Protein AF-A0A9Q1FXN8-F1 (afdb_monomer)

Sequence (186 aa):
MMDRRKIDILCVQETRWKGSKARNIGRGYKLFYHGVDGRRNGVGVILKEEYARGMLEVRRVSDRVIALKLVREGVMVNVISAYAPQVGCEMEEKEEFWSVLDEVVESVPARERVVIGADFNGHVGEGNKGDEEVMGRYGVKERNVEGQMVVDFAKRMGMAVVNTYFMKREEHRITYKSGGRCTQVD

Organism: Synaphobranchus kaupii (NCBI:txid118154)

Nearest PDB structures (foldseek):
  4gyz-assembly8_H  TM=6.888E-01  e=2.178E-04  Mus musculus
  5inm-assembly3_C  TM=6.831E-01  e=3.156E-04  Mus musculus
  4gyz-assembly6_F  TM=6.898E-01  e=5.173E-04  Mus musculus
  5inn-assembly3_C  TM=6.862E-01  e=4.863E-04  Mus musculus
  5inn-assembly5_E  TM=7.014E-01  e=1.307E-03  Mus musculus

Radius of gyration: 16.5 Å; Cα contacts (8 Å, |Δi|>4): 392; chains: 1; bounding box: 40×36×41 Å

pLDDT: mean 87.3, std 14.45, range [40.09, 97.88]

Solvent-accessible surface area (backbone atoms only — not comparable to full-atom values): 10187 Å² total; per-residue (Å²): 108,49,78,84,66,70,54,53,70,43,59,44,60,67,64,28,37,62,45,74,54,73,46,77,76,56,97,58,31,34,37,37,41,29,14,71,79,37,75,55,52,6,21,24,40,37,26,26,42,79,58,55,70,30,54,77,48,77,47,74,78,45,39,35,32,34,37,36,35,28,48,55,97,91,40,50,37,34,44,31,17,37,43,50,60,57,84,86,52,57,66,67,62,45,50,51,52,51,53,55,51,47,53,59,56,70,71,48,59,89,91,46,44,78,46,76,43,47,42,53,70,26,30,69,9,52,44,29,92,96,39,66,87,27,32,31,56,46,34,58,64,71,59,40,74,49,9,47,51,53,52,54,49,23,57,76,67,73,35,64,50,67,73,14,64,47,86,65,60,74,87,75,50,53,75,45,80,59,97,90,49,77,42,50,76,93

Secondary structure (DSSP, 8-state):
-HHHHT-SEEEEE-----EEEEEEEETTEEEEEEESSSSS--EEEEEEHHHHTTEEEEEEEETTEEEEEEEETTEEEEEEEEEPPPTTS-HHHHHHHHHHHHHHHHTS-TTSEEEEEEE-S----S--TT-TTTB-S---S---HHHHHHHHHHHHTT--BGGGSS---GGGT-SEEETTEEE---

InterPro domains:
  IPR027124 SWR1-complex protein 5/Craniofacial development protein 1/2 [PTHR23227] (4-180)
  IPR036691 Endonuclease/exonuclease/phosphatase superfamily [G3DSA:3.60.10.10] (1-186)
  IPR036691 Endonuclease/exonuclease/phosphatase superfamily [SSF56219] (2-167)

Foldseek 3Di:
DCVVVVPFKDKDKFQLDDDFDWDDPDPQKIKTKHDHHSHGMIIIMIGRNVQVVQWDDWDDQYSFKIWTWGDDPNAIEIEMEGEADAPPDDPVSRVVRLVSVLVVLVPDPPRHHYDYDYQQNWFLDAQQVVQVQAAARQTHDHGDPSSVVVSVSCVVSSHHPVVRNDNDDPVVQFPDDDDPDGDGRD

Structure (mmCIF, N/CA/C/O backbone):
data_AF-A0A9Q1FXN8-F1
#
_entry.id   AF-A0A9Q1FXN8-F1
#
loop_
_atom_site.group_PDB
_atom_site.id
_atom_site.type_symbol
_atom_site.label_atom_id
_atom_site.label_alt_id
_atom_site.label_comp_id
_atom_site.label_asym_id
_atom_site.label_entity_id
_atom_site.label_seq_id
_atom_site.pdbx_PDB_ins_code
_atom_site.Cartn_x
_atom_site.Cartn_y
_atom_site.Cartn_z
_atom_site.occupancy
_atom_site.B_iso_or_equiv
_atom_site.auth_seq_id
_atom_site.auth_comp_id
_atom_site.auth_asym_id
_atom_site.auth_atom_id
_atom_site.pdbx_PDB_model_num
ATOM 1 N N . MET A 1 1 ? -20.733 4.135 -4.341 1.00 74.06 1 MET A N 1
ATOM 2 C CA . MET A 1 1 ? -19.675 3.451 -5.123 1.00 74.06 1 MET A CA 1
ATOM 3 C C . MET A 1 1 ? -19.236 2.160 -4.446 1.00 74.06 1 MET A C 1
ATOM 5 O O . MET A 1 1 ? -19.380 1.124 -5.079 1.00 74.06 1 MET A O 1
ATOM 9 N N . MET A 1 2 ? -18.761 2.217 -3.195 1.00 83.38 2 MET A N 1
ATOM 10 C CA . MET A 1 2 ? -18.262 1.048 -2.452 1.00 83.38 2 MET A CA 1
ATOM 11 C C . MET A 1 2 ? -19.346 -0.016 -2.217 1.00 83.38 2 MET A C 1
ATOM 13 O O . MET A 1 2 ? -19.148 -1.143 -2.657 1.00 83.38 2 MET A O 1
ATOM 17 N N . ASP A 1 3 ? -20.533 0.372 -1.727 1.00 80.06 3 ASP A N 1
ATOM 18 C CA . ASP A 1 3 ? -21.698 -0.533 -1.604 1.00 80.06 3 ASP A CA 1
ATOM 19 C C . ASP A 1 3 ? -22.017 -1.264 -2.917 1.00 80.06 3 ASP A C 1
ATOM 21 O O . ASP A 1 3 ? -22.116 -2.486 -2.979 1.00 80.06 3 ASP A O 1
ATOM 25 N N . ARG A 1 4 ? -22.133 -0.499 -4.013 1.00 85.50 4 ARG A N 1
ATOM 26 C CA . ARG A 1 4 ? -22.506 -1.023 -5.336 1.00 85.50 4 ARG A CA 1
ATOM 27 C C . ARG A 1 4 ? -21.465 -1.998 -5.889 1.00 85.50 4 ARG A C 1
ATOM 29 O O . ARG A 1 4 ? -21.826 -2.924 -6.603 1.00 85.50 4 ARG A O 1
ATOM 36 N N . ARG A 1 5 ? -20.182 -1.757 -5.607 1.00 85.06 5 ARG A N 1
ATOM 37 C CA . ARG A 1 5 ? -19.064 -2.594 -6.064 1.00 85.06 5 ARG A CA 1
ATOM 38 C C . ARG A 1 5 ? -18.687 -3.687 -5.059 1.00 85.06 5 ARG A C 1
ATOM 40 O O . ARG A 1 5 ? -17.767 -4.438 -5.352 1.00 85.06 5 ARG A O 1
ATOM 47 N N . LYS A 1 6 ? -19.390 -3.779 -3.920 1.00 88.25 6 LYS A N 1
ATOM 48 C CA . LYS A 1 6 ? -19.110 -4.720 -2.824 1.00 88.25 6 LYS A CA 1
ATOM 49 C C . LYS A 1 6 ? -17.641 -4.664 -2.378 1.00 88.25 6 LYS A C 1
ATOM 51 O O . LYS A 1 6 ? -16.981 -5.686 -2.267 1.00 88.25 6 LYS A O 1
ATOM 56 N N . ILE A 1 7 ? -17.125 -3.447 -2.193 1.00 90.12 7 ILE A N 1
ATOM 57 C CA . ILE A 1 7 ? -15.750 -3.226 -1.730 1.00 90.12 7 ILE A CA 1
ATOM 58 C C . ILE A 1 7 ? -15.752 -3.190 -0.205 1.00 90.12 7 ILE A C 1
ATOM 60 O O . ILE A 1 7 ? -16.426 -2.340 0.383 1.00 90.12 7 ILE A O 1
ATOM 64 N N . ASP A 1 8 ? -14.980 -4.078 0.415 1.00 92.75 8 ASP A N 1
ATOM 65 C CA . ASP A 1 8 ? -14.849 -4.148 1.873 1.00 92.75 8 ASP A CA 1
ATOM 66 C C . ASP A 1 8 ? -13.654 -3.339 2.401 1.00 92.75 8 ASP A C 1
ATOM 68 O O . ASP A 1 8 ? -13.718 -2.774 3.494 1.00 92.75 8 ASP A O 1
ATOM 72 N N . ILE A 1 9 ? -12.583 -3.245 1.607 1.00 94.44 9 ILE A N 1
ATOM 73 C CA . ILE A 1 9 ? -11.346 -2.525 1.923 1.00 94.44 9 ILE A CA 1
ATOM 74 C C . ILE A 1 9 ? -10.952 -1.692 0.705 1.00 94.44 9 ILE A C 1
ATOM 76 O O . ILE A 1 9 ? -10.872 -2.215 -0.405 1.00 94.44 9 ILE A O 1
ATOM 80 N N . LEU A 1 10 ? -10.711 -0.399 0.907 1.00 95.00 10 LEU A N 1
ATOM 81 C CA . LEU A 1 10 ? -10.285 0.522 -0.143 1.00 95.00 10 LEU A CA 1
ATOM 82 C C . LEU A 1 10 ? -9.116 1.378 0.346 1.00 95.00 10 LEU A C 1
ATOM 84 O O . LEU A 1 10 ? -9.280 2.173 1.271 1.00 95.00 10 LEU A O 1
ATOM 88 N N . CYS A 1 11 ? -7.963 1.248 -0.302 1.00 96.12 11 CYS A N 1
ATOM 89 C CA . CYS A 1 11 ? -6.850 2.179 -0.137 1.00 96.12 11 CYS A CA 1
ATOM 90 C C . CYS A 1 11 ? -7.113 3.440 -0.968 1.00 96.12 11 CYS A C 1
ATOM 92 O O . CYS A 1 11 ? -7.604 3.351 -2.094 1.00 96.12 11 CYS A O 1
ATOM 94 N N . VAL A 1 12 ? -6.827 4.607 -0.397 1.00 94.25 12 VAL A N 1
ATOM 95 C CA . VAL A 1 12 ?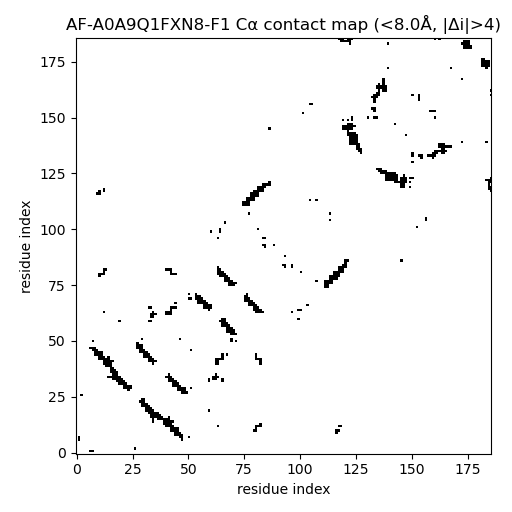 -6.979 5.908 -1.053 1.00 94.25 12 VAL A CA 1
ATOM 96 C C . VAL A 1 12 ? -5.696 6.714 -0.907 1.00 94.25 12 VAL A C 1
ATOM 98 O O . VAL A 1 12 ? -5.130 6.813 0.182 1.00 94.25 12 VAL A O 1
ATOM 101 N N . GLN A 1 13 ? -5.254 7.304 -2.010 1.00 94.56 13 GLN A N 1
ATOM 102 C CA . GLN A 1 13 ? -4.053 8.127 -2.109 1.00 94.56 13 GLN A CA 1
ATOM 103 C C . GLN A 1 13 ? -4.433 9.540 -2.569 1.00 94.56 13 GLN A C 1
ATOM 105 O O . GLN A 1 13 ? -5.575 9.786 -2.962 1.00 94.56 13 GLN A O 1
ATOM 110 N N . GLU A 1 14 ? -3.494 10.482 -2.466 1.00 90.06 14 GLU A N 1
ATOM 111 C CA . GLU A 1 14 ? -3.711 11.903 -2.768 1.00 90.06 14 GLU A CA 1
ATOM 112 C C . GLU A 1 14 ? -4.919 12.525 -2.046 1.00 90.06 14 GLU A C 1
ATOM 114 O O . GLU A 1 14 ? -5.662 13.337 -2.603 1.00 90.06 14 GLU A O 1
ATOM 119 N N . THR A 1 15 ? -5.139 12.171 -0.778 1.00 86.06 15 THR A N 1
ATOM 120 C CA . THR A 1 15 ? -6.297 12.708 -0.041 1.00 86.06 15 THR A CA 1
ATOM 121 C C . THR A 1 15 ? -6.201 14.217 0.188 1.00 86.06 15 THR A C 1
ATOM 123 O O . THR A 1 15 ? -7.232 14.878 0.324 1.00 86.06 15 THR A O 1
ATOM 126 N N . ARG A 1 16 ? -4.978 14.772 0.217 1.00 88.38 16 ARG A N 1
ATOM 127 C CA . ARG A 1 16 ? -4.694 16.196 0.469 1.00 88.38 16 ARG A CA 1
ATOM 128 C C . ARG A 1 16 ? -5.397 16.686 1.734 1.00 88.38 16 ARG A C 1
ATOM 130 O O . ARG A 1 16 ? -5.905 17.802 1.806 1.00 88.38 16 ARG A O 1
ATOM 137 N N . TRP A 1 17 ? -5.462 15.830 2.751 1.00 86.75 17 TRP A N 1
ATOM 138 C CA . TRP A 1 17 ? -6.062 16.156 4.039 1.00 86.75 17 TRP A CA 1
ATOM 139 C C . TRP A 1 17 ? -4.994 16.423 5.085 1.00 86.75 17 TRP A C 1
ATOM 141 O O . TRP A 1 17 ? -3.928 15.817 5.086 1.00 86.75 17 TRP A O 1
ATOM 151 N N . LYS A 1 18 ? -5.307 17.324 6.016 1.00 89.44 18 LYS A N 1
ATOM 152 C CA . LYS A 1 18 ? -4.457 17.601 7.171 1.00 89.44 18 LYS A CA 1
ATOM 153 C C . LYS A 1 18 ? -4.871 16.754 8.374 1.00 89.44 18 LYS A C 1
ATOM 155 O O . LYS A 1 18 ? -6.052 16.682 8.740 1.00 89.44 18 LYS A O 1
ATOM 160 N N . GLY A 1 19 ? -3.871 16.180 9.030 1.00 90.06 19 GLY A N 1
ATOM 161 C CA . GLY A 1 19 ? -3.972 15.478 10.300 1.00 90.06 19 GLY A CA 1
ATOM 162 C C . GLY A 1 19 ? -4.131 13.964 10.184 1.00 90.06 19 GLY A C 1
ATOM 163 O O . GLY A 1 19 ? -4.153 13.371 9.109 1.00 90.06 19 GLY A O 1
ATOM 164 N N . SER A 1 20 ? -4.265 13.351 11.355 1.00 93.25 20 SER A N 1
ATOM 165 C CA . SER A 1 20 ? -4.373 11.907 11.558 1.00 93.25 20 SER A CA 1
ATOM 166 C C . SER A 1 20 ? -5.685 11.609 12.255 1.00 93.25 20 SER A C 1
ATOM 168 O O . SER A 1 20 ? -5.828 11.928 13.435 1.00 93.25 20 SER A O 1
ATOM 170 N N . LYS A 1 21 ? -6.667 11.034 11.556 1.00 92.44 21 LYS A N 1
ATOM 171 C CA . LYS A 1 21 ? -7.961 10.719 12.183 1.00 92.44 21 LYS A CA 1
ATOM 172 C C . LYS A 1 21 ? -8.506 9.370 11.734 1.00 92.44 21 LYS A C 1
ATOM 174 O O . LYS A 1 21 ? -8.054 8.772 10.757 1.00 92.44 21 LYS A O 1
ATOM 179 N N . ALA A 1 22 ? -9.479 8.899 12.501 1.00 93.69 22 ALA A N 1
ATOM 180 C CA . ALA A 1 22 ? -10.395 7.842 12.118 1.00 93.69 22 ALA A CA 1
ATOM 181 C C . ALA A 1 22 ? -11.815 8.413 12.189 1.00 93.69 22 ALA A C 1
ATOM 183 O O . ALA A 1 22 ? -12.164 9.049 13.185 1.00 93.69 22 ALA A O 1
ATOM 184 N N . ARG A 1 23 ? -12.622 8.252 11.138 1.00 92.69 23 ARG A N 1
ATOM 185 C CA . ARG A 1 23 ? -13.982 8.810 11.074 1.00 92.69 23 ARG A CA 1
ATOM 186 C C . ARG A 1 23 ? -14.936 7.830 10.412 1.00 92.69 23 ARG A C 1
ATOM 188 O O . ARG A 1 23 ? -14.597 7.225 9.400 1.00 92.69 23 ARG A O 1
ATOM 195 N N . ASN A 1 24 ? -16.146 7.727 10.946 1.00 92.56 24 ASN A N 1
ATOM 196 C CA . ASN A 1 24 ? -17.236 7.058 10.245 1.00 92.56 24 ASN A CA 1
ATOM 197 C C . ASN A 1 24 ? -17.696 7.968 9.104 1.00 92.56 24 ASN A C 1
ATOM 199 O O . ASN A 1 24 ? -17.971 9.147 9.327 1.00 92.56 24 ASN A O 1
ATOM 203 N N . ILE A 1 25 ? -17.752 7.428 7.889 1.00 91.75 25 ILE A N 1
ATOM 204 C CA . ILE A 1 25 ? -18.126 8.176 6.676 1.00 91.75 25 ILE A CA 1
ATOM 205 C C . ILE A 1 25 ? -19.553 7.848 6.210 1.00 91.75 25 ILE A C 1
ATOM 207 O O . ILE A 1 25 ? -19.968 8.238 5.122 1.00 91.75 25 ILE A O 1
ATOM 211 N N . GLY A 1 26 ? -20.316 7.154 7.062 1.00 89.12 26 GLY A N 1
ATOM 212 C CA . GLY A 1 26 ? -21.677 6.701 6.790 1.00 89.12 26 GLY A CA 1
ATOM 213 C C . GLY A 1 26 ? -21.721 5.397 5.993 1.00 89.12 26 GLY A C 1
ATOM 214 O O . GLY A 1 26 ? -20.692 4.870 5.575 1.00 89.12 26 GLY A O 1
ATOM 215 N N . ARG A 1 27 ? -22.939 4.865 5.807 1.00 87.00 27 ARG A N 1
ATOM 216 C CA . ARG A 1 27 ? -23.214 3.640 5.025 1.00 87.00 27 ARG A CA 1
ATOM 217 C C . ARG A 1 27 ? -22.400 2.413 5.467 1.00 87.00 27 ARG A C 1
ATOM 219 O O . ARG A 1 27 ? -22.072 1.565 4.652 1.00 87.00 27 ARG A O 1
ATOM 226 N N . GLY A 1 28 ? -22.060 2.330 6.753 1.00 91.56 28 GLY A N 1
ATOM 227 C CA . GLY A 1 28 ? -21.283 1.215 7.288 1.00 91.56 28 GLY A CA 1
ATOM 228 C C . GLY A 1 28 ? -19.815 1.217 6.861 1.00 91.56 28 GLY A C 1
ATOM 229 O O . GLY A 1 28 ? -19.246 0.146 6.690 1.00 91.56 28 GLY A O 1
ATOM 230 N N . TYR A 1 29 ? -19.194 2.388 6.681 1.00 94.44 29 TYR A N 1
ATOM 231 C CA . TYR A 1 29 ? -17.760 2.512 6.408 1.00 94.44 29 TYR A CA 1
ATOM 232 C C . TYR A 1 29 ? -17.048 3.432 7.402 1.00 94.44 29 TYR A C 1
ATOM 234 O O . TYR A 1 29 ? -17.572 4.466 7.837 1.00 94.44 29 TYR A O 1
ATOM 242 N N . LYS A 1 30 ? -15.798 3.079 7.695 1.00 95.25 30 LYS A N 1
ATOM 243 C CA . LYS A 1 30 ? -14.873 3.815 8.550 1.00 95.25 30 LYS A CA 1
ATOM 244 C C . LYS A 1 30 ? -13.589 4.117 7.789 1.00 95.25 30 LYS A C 1
ATOM 246 O O . LYS A 1 30 ? -12.941 3.227 7.254 1.00 95.25 30 LYS A O 1
ATOM 251 N N . LEU A 1 31 ? -13.232 5.390 7.758 1.00 95.00 31 LEU A N 1
ATOM 252 C CA . LEU A 1 31 ? -12.028 5.913 7.133 1.00 95.00 31 LEU A CA 1
ATOM 253 C C . LEU A 1 31 ? -10.936 6.096 8.183 1.00 95.00 31 LEU A C 1
ATOM 255 O O . LEU A 1 31 ? -11.171 6.716 9.221 1.00 95.00 31 LEU A O 1
ATOM 259 N N . PHE A 1 32 ? -9.732 5.659 7.850 1.00 96.19 32 PHE A N 1
ATOM 260 C CA . PHE A 1 32 ? -8.486 5.970 8.536 1.00 96.19 32 PHE A CA 1
ATOM 261 C C . PHE A 1 32 ? -7.617 6.745 7.566 1.00 96.19 32 PHE A C 1
ATOM 263 O O . PHE A 1 32 ? -7.424 6.291 6.447 1.00 96.19 32 PHE A O 1
ATOM 270 N N . TYR A 1 33 ? -7.112 7.908 7.962 1.00 95.19 33 TYR A N 1
ATOM 271 C CA . TYR A 1 33 ? -6.243 8.681 7.083 1.00 95.19 33 TYR A CA 1
ATOM 272 C C . TYR A 1 33 ? -5.098 9.336 7.841 1.00 95.19 33 TYR A C 1
ATOM 274 O O . TYR A 1 33 ? -5.147 9.504 9.072 1.00 95.19 33 TYR A O 1
ATOM 282 N N . HIS A 1 34 ? -4.083 9.701 7.069 1.00 94.25 34 HIS A N 1
ATOM 283 C CA . HIS A 1 34 ? -2.958 10.504 7.492 1.00 94.25 34 HIS A CA 1
ATOM 284 C C . HIS A 1 34 ? -2.529 11.449 6.366 1.00 94.25 34 HIS A C 1
ATOM 286 O O . HIS A 1 34 ? -2.434 11.048 5.209 1.00 94.25 34 HIS A O 1
ATOM 292 N N . GLY A 1 35 ? -2.275 12.704 6.721 1.00 91.06 35 GLY A N 1
ATOM 293 C CA . GLY A 1 35 ? -1.652 13.695 5.852 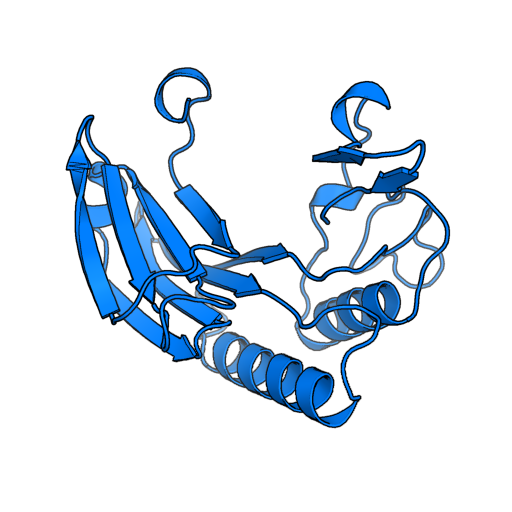1.00 91.06 35 GLY A CA 1
ATOM 294 C C . GLY A 1 35 ? -1.184 14.905 6.660 1.00 91.06 35 GLY A C 1
ATOM 295 O O . GLY A 1 35 ? -1.610 15.103 7.804 1.00 91.06 35 GLY A O 1
ATOM 296 N N . VAL A 1 36 ? -0.276 15.700 6.095 1.00 88.44 36 VAL A N 1
ATOM 297 C CA . VAL A 1 36 ? 0.490 16.705 6.855 1.00 88.44 36 VAL A CA 1
ATOM 298 C C . VAL A 1 36 ? -0.032 18.124 6.633 1.00 88.44 36 VAL A C 1
ATOM 300 O O . VAL A 1 36 ? -0.472 18.774 7.584 1.00 88.44 36 VAL A O 1
ATOM 303 N N . ASP A 1 37 ? -0.024 18.620 5.395 1.00 82.00 37 ASP A N 1
ATOM 304 C CA . ASP A 1 37 ? -0.255 20.044 5.107 1.00 82.00 37 ASP A CA 1
ATOM 305 C C . ASP A 1 37 ? -1.622 20.356 4.471 1.00 82.00 37 ASP A C 1
ATOM 307 O O . ASP A 1 37 ? -2.029 21.518 4.420 1.00 82.00 37 ASP A O 1
ATOM 311 N N . GLY A 1 38 ? -2.362 19.328 4.041 1.00 79.75 38 GLY A N 1
ATOM 312 C CA . GLY A 1 38 ? -3.657 19.475 3.373 1.00 79.75 38 GLY A CA 1
ATOM 313 C C . GLY A 1 38 ? -3.577 20.001 1.934 1.00 79.75 38 GLY A C 1
ATOM 314 O O . GLY A 1 38 ? -4.587 20.439 1.386 1.00 79.75 38 GLY A O 1
ATOM 315 N N . ARG A 1 39 ? -2.387 20.016 1.327 1.00 77.94 39 ARG A N 1
ATOM 316 C CA . ARG A 1 39 ? -2.152 20.499 -0.043 1.00 77.94 39 ARG A CA 1
ATOM 317 C C . ARG A 1 39 ? -1.574 19.414 -0.935 1.00 77.94 39 ARG A C 1
ATOM 319 O O . ARG A 1 39 ? -1.938 19.349 -2.108 1.00 77.94 39 ARG A O 1
ATOM 326 N N . ARG A 1 40 ? -0.685 18.582 -0.391 1.00 83.75 40 ARG A N 1
ATOM 327 C CA . ARG A 1 40 ? -0.004 17.501 -1.111 1.00 83.75 40 ARG A CA 1
ATOM 328 C C . ARG A 1 40 ? -0.177 16.172 -0.380 1.00 83.75 40 ARG A C 1
ATOM 330 O O . ARG A 1 40 ? -0.542 16.143 0.794 1.00 83.75 40 ARG A O 1
ATOM 337 N N . ASN A 1 41 ? 0.075 15.088 -1.112 1.00 88.12 41 ASN A N 1
ATOM 338 C CA . ASN A 1 41 ? 0.112 13.719 -0.600 1.00 88.12 41 ASN A CA 1
ATOM 339 C C . ASN A 1 41 ? -1.168 13.329 0.164 1.00 88.12 41 ASN A C 1
ATOM 341 O O . ASN A 1 41 ? -2.272 13.807 -0.123 1.00 88.12 41 ASN A O 1
ATOM 345 N N . GLY A 1 42 ? -1.015 12.429 1.129 1.00 91.81 42 GLY A N 1
ATOM 346 C CA . GLY A 1 42 ? -2.065 11.954 2.002 1.00 91.81 42 GLY A CA 1
ATOM 347 C C . GLY A 1 42 ? -2.550 10.576 1.587 1.00 91.81 42 GLY A C 1
ATOM 348 O O . GLY A 1 42 ? -2.931 10.344 0.440 1.00 91.81 42 GLY A O 1
ATOM 349 N N . VAL A 1 43 ? -2.628 9.693 2.571 1.00 95.69 43 VAL A N 1
ATOM 350 C CA . VAL A 1 43 ? -3.041 8.303 2.402 1.00 95.69 43 VAL A CA 1
ATOM 351 C C . VAL A 1 43 ? -4.152 7.944 3.368 1.00 95.69 43 VAL A C 1
ATOM 353 O O . VAL A 1 43 ? -4.297 8.526 4.448 1.00 95.69 43 VAL A O 1
ATOM 356 N N . GLY A 1 44 ? -4.946 6.954 2.991 1.00 96.00 44 GLY A N 1
ATOM 357 C CA . GLY A 1 44 ? -5.973 6.420 3.854 1.00 96.00 44 GLY A CA 1
ATOM 358 C C . GLY A 1 44 ? -6.424 5.029 3.465 1.00 96.00 44 GLY A C 1
ATOM 359 O O . GLY A 1 44 ? -6.182 4.540 2.367 1.00 96.00 44 GLY A O 1
ATOM 360 N N . VAL A 1 45 ? -7.122 4.403 4.399 1.00 97.12 45 VAL A N 1
ATOM 361 C CA . VAL A 1 45 ? -7.801 3.131 4.205 1.00 97.12 45 VAL A CA 1
ATOM 362 C C . VAL A 1 45 ? -9.236 3.298 4.670 1.00 97.12 45 VAL A C 1
ATOM 364 O O . VAL A 1 45 ? -9.503 3.740 5.790 1.00 97.12 45 VAL A O 1
ATOM 367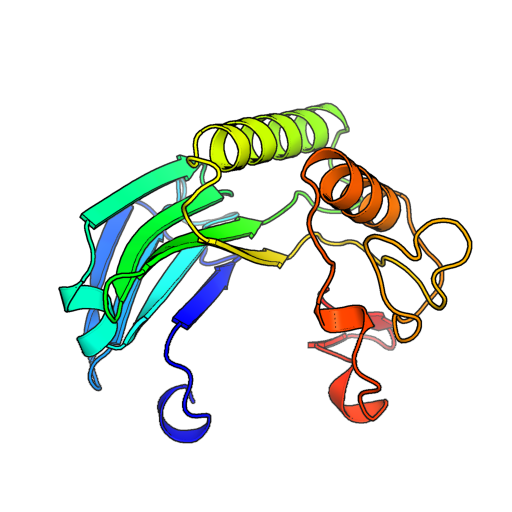 N N . ILE A 1 46 ? -10.171 2.962 3.794 1.00 95.88 46 ILE A N 1
ATOM 368 C CA . ILE A 1 46 ? -11.590 2.881 4.097 1.00 95.88 46 ILE A CA 1
ATOM 369 C C . ILE A 1 46 ? -11.926 1.409 4.298 1.00 95.88 46 ILE A C 1
ATOM 371 O O . ILE A 1 46 ? -11.740 0.591 3.401 1.00 95.88 46 ILE A O 1
ATOM 375 N N . LEU A 1 47 ? -12.433 1.085 5.482 1.00 95.31 47 LEU A N 1
ATOM 376 C CA . LEU A 1 47 ? -12.884 -0.247 5.853 1.00 95.31 47 LEU A CA 1
ATOM 377 C C . LEU A 1 47 ? -14.392 -0.250 6.016 1.00 95.31 47 LEU A C 1
ATOM 379 O O . LEU A 1 47 ? -14.964 0.652 6.632 1.00 95.31 47 LEU A O 1
ATOM 383 N N . LYS A 1 48 ? -15.041 -1.299 5.530 1.00 94.38 48 LYS A N 1
ATOM 384 C CA . LYS A 1 48 ? -16.408 -1.610 5.929 1.00 94.38 48 LYS A CA 1
ATOM 385 C C . LYS A 1 48 ? -16.444 -1.874 7.432 1.00 94.38 48 LYS A C 1
ATOM 387 O O . LYS A 1 48 ? -15.518 -2.441 8.009 1.00 94.38 48 LYS A O 1
ATOM 392 N N . GLU A 1 49 ? -17.505 -1.435 8.087 1.00 91.25 49 GLU A N 1
ATOM 393 C CA . GLU A 1 49 ? -17.600 -1.363 9.544 1.00 91.25 49 GLU A CA 1
ATOM 394 C C . GLU A 1 49 ? -17.440 -2.735 10.204 1.00 91.25 49 GLU A C 1
ATOM 396 O O . GLU A 1 49 ? -16.845 -2.840 11.273 1.00 91.25 49 GLU A O 1
ATOM 401 N N . GLU A 1 50 ? -17.869 -3.804 9.531 1.00 90.56 50 GLU A N 1
ATOM 402 C CA . GLU A 1 50 ? -17.642 -5.175 9.993 1.00 90.56 50 GLU A CA 1
ATOM 403 C C . GLU A 1 50 ? -16.150 -5.548 10.075 1.00 90.56 50 GLU A C 1
ATOM 405 O O . GLU A 1 50 ? -15.749 -6.232 11.012 1.00 90.56 50 GLU A O 1
ATOM 410 N N . TYR A 1 51 ? -15.315 -5.057 9.152 1.00 92.06 51 TYR A N 1
ATOM 411 C CA . TYR A 1 51 ? -13.861 -5.254 9.172 1.00 92.06 51 TYR A CA 1
ATOM 412 C C . TYR A 1 51 ? -13.208 -4.331 10.196 1.00 92.06 51 TYR A C 1
ATOM 414 O O . TYR A 1 51 ? -12.270 -4.722 10.887 1.00 92.06 51 TYR A O 1
ATOM 422 N N . ALA A 1 52 ? -13.748 -3.122 10.361 1.00 90.50 52 ALA A N 1
ATOM 423 C CA . ALA A 1 52 ? -13.269 -2.176 11.359 1.00 90.50 52 ALA A CA 1
ATOM 424 C C . ALA A 1 52 ? -13.447 -2.675 12.808 1.00 90.50 52 ALA A C 1
ATOM 426 O O . ALA A 1 52 ? -12.731 -2.202 13.689 1.00 90.50 52 ALA A O 1
ATOM 427 N N . ARG A 1 53 ? -14.362 -3.625 13.067 1.00 89.50 53 ARG A N 1
ATOM 428 C CA . ARG A 1 53 ? -14.517 -4.279 14.384 1.00 89.50 53 ARG A CA 1
ATOM 429 C C . ARG A 1 53 ? -13.335 -5.174 14.749 1.00 89.50 53 ARG A C 1
ATOM 431 O O . ARG A 1 53 ? -13.020 -5.290 15.925 1.00 89.50 53 ARG A O 1
ATOM 438 N N . GLY A 1 54 ? -12.696 -5.788 13.756 1.00 92.56 54 GLY A N 1
ATOM 439 C CA . GLY A 1 54 ? -11.506 -6.620 13.938 1.00 92.56 54 GLY A CA 1
ATOM 440 C C . GLY A 1 54 ? -10.202 -5.827 13.933 1.00 92.56 54 GLY A C 1
ATOM 441 O O . GLY A 1 54 ? -9.135 -6.424 13.900 1.00 92.56 54 GLY A O 1
ATOM 442 N N . MET A 1 55 ? -10.252 -4.496 13.906 1.00 94.69 55 MET A N 1
ATOM 443 C CA . MET A 1 55 ? -9.053 -3.666 13.867 1.00 94.69 55 MET A CA 1
ATOM 444 C C . MET A 1 55 ? -8.272 -3.761 15.181 1.00 94.69 55 MET A C 1
ATOM 446 O O . MET A 1 55 ? -8.828 -3.570 16.260 1.00 94.69 55 MET A O 1
ATOM 450 N N . LEU A 1 56 ? -6.968 -3.988 15.062 1.00 95.56 56 LEU A N 1
ATOM 451 C CA . LEU A 1 56 ? -6.036 -4.133 16.177 1.00 95.56 56 LEU A CA 1
ATOM 452 C C . LEU A 1 56 ? -5.074 -2.950 16.266 1.00 95.56 56 LEU A C 1
ATOM 454 O O . LEU A 1 56 ? -4.771 -2.485 17.359 1.00 95.56 56 LEU A O 1
ATOM 458 N N . GLU A 1 57 ? -4.613 -2.440 15.122 1.00 96.38 57 GLU A N 1
ATOM 459 C CA . GLU A 1 57 ? -3.585 -1.401 15.083 1.00 96.38 57 GLU A CA 1
ATOM 460 C C . GLU A 1 57 ? -3.748 -0.486 13.866 1.00 96.38 57 GLU A C 1
ATOM 462 O O . GLU A 1 57 ? -4.182 -0.920 12.796 1.00 96.38 57 GLU A O 1
ATOM 467 N N . VAL A 1 58 ? -3.364 0.785 14.021 1.00 96.38 58 VAL A N 1
ATOM 468 C CA . VAL A 1 58 ? -3.255 1.751 12.921 1.00 96.38 58 VAL A CA 1
ATOM 469 C C . VAL A 1 58 ? -1.925 2.487 13.032 1.00 96.38 58 VAL A C 1
ATOM 471 O O . VAL A 1 58 ? -1.775 3.374 13.874 1.00 96.38 58 VAL A O 1
ATOM 474 N N . ARG A 1 59 ? -0.988 2.167 12.142 1.00 96.75 59 ARG A N 1
ATOM 475 C CA . ARG A 1 59 ? 0.320 2.816 12.028 1.00 96.75 59 ARG A CA 1
ATOM 476 C C . ARG A 1 59 ? 0.276 3.861 10.922 1.00 96.75 59 ARG A C 1
ATOM 478 O O . ARG A 1 59 ? 0.023 3.548 9.763 1.00 96.75 59 ARG A O 1
ATOM 485 N N . ARG A 1 60 ? 0.495 5.122 11.286 1.00 94.75 60 ARG A N 1
ATOM 486 C CA . ARG A 1 60 ? 0.567 6.262 10.361 1.00 94.75 60 ARG A CA 1
ATOM 487 C C . ARG A 1 60 ? 2.027 6.668 10.270 1.00 94.75 60 ARG A C 1
ATOM 489 O O . ARG A 1 60 ? 2.508 7.337 11.175 1.00 94.75 60 ARG A O 1
ATOM 496 N N . VAL A 1 61 ? 2.712 6.155 9.258 1.00 94.62 61 VAL A N 1
ATOM 497 C CA . VAL A 1 61 ? 4.177 6.181 9.192 1.00 94.62 61 VAL A CA 1
ATOM 498 C C . VAL A 1 61 ? 4.649 7.465 8.522 1.00 94.62 61 VAL A C 1
ATOM 500 O O . VAL A 1 61 ? 5.489 8.169 9.067 1.00 94.62 61 VAL A O 1
ATOM 503 N N . SER A 1 62 ? 4.026 7.819 7.398 1.00 93.62 62 SER A N 1
ATOM 504 C CA . SER A 1 62 ? 4.243 9.084 6.695 1.00 93.62 62 SER A CA 1
ATOM 505 C C . SER A 1 62 ? 2.976 9.510 5.952 1.00 93.62 62 SER A C 1
ATOM 507 O O . SER A 1 62 ? 2.026 8.734 5.813 1.00 93.62 62 SER A O 1
ATOM 509 N N . ASP A 1 63 ? 2.943 10.726 5.411 1.00 92.31 63 ASP A N 1
ATOM 510 C CA . ASP A 1 63 ? 1.853 11.181 4.533 1.00 92.31 63 ASP A CA 1
ATOM 511 C C . ASP A 1 63 ? 1.746 10.390 3.213 1.00 92.31 63 ASP A C 1
ATOM 513 O O . ASP A 1 63 ? 0.810 10.613 2.438 1.00 92.31 63 ASP A O 1
ATOM 517 N N . ARG A 1 64 ? 2.665 9.444 2.990 1.00 94.94 64 ARG A N 1
ATOM 518 C CA . ARG A 1 64 ? 2.700 8.492 1.880 1.00 94.94 64 ARG A CA 1
ATOM 519 C C . ARG A 1 64 ? 2.460 7.042 2.293 1.00 94.94 64 ARG A C 1
ATOM 521 O O . ARG A 1 64 ? 2.207 6.241 1.402 1.00 94.94 64 ARG A O 1
ATOM 528 N N . VAL A 1 65 ? 2.521 6.678 3.579 1.00 97.19 65 VAL A N 1
ATOM 529 C CA . VAL A 1 65 ? 2.367 5.282 4.037 1.00 97.19 65 VAL A CA 1
ATOM 530 C C . VAL A 1 65 ? 1.528 5.184 5.315 1.00 97.19 65 VAL A C 1
ATOM 532 O O . VAL A 1 65 ? 1.845 5.756 6.362 1.00 97.19 65 VAL A O 1
ATOM 535 N N . ILE A 1 66 ? 0.457 4.392 5.247 1.00 97.31 66 ILE A N 1
ATOM 536 C CA . ILE A 1 66 ? -0.382 4.013 6.391 1.00 97.31 66 ILE A CA 1
ATOM 537 C C . ILE A 1 66 ? -0.614 2.500 6.378 1.00 97.31 66 ILE A C 1
ATOM 539 O O . ILE A 1 66 ? -0.928 1.930 5.337 1.00 97.31 66 ILE A O 1
ATOM 543 N N . ALA A 1 67 ? -0.494 1.856 7.536 1.00 97.81 67 ALA A N 1
ATOM 544 C CA . ALA A 1 67 ? -0.713 0.424 7.708 1.00 97.81 67 ALA A CA 1
ATOM 545 C C . ALA A 1 67 ? -1.773 0.159 8.782 1.00 97.81 67 ALA A C 1
ATOM 547 O O . ALA A 1 67 ? -1.747 0.738 9.870 1.00 97.81 67 ALA A O 1
ATOM 548 N N . LEU A 1 68 ? -2.727 -0.711 8.472 1.00 97.81 68 LEU A N 1
ATOM 549 C CA . LEU A 1 68 ? -3.773 -1.161 9.384 1.00 97.81 68 LEU A CA 1
ATOM 550 C C . LEU A 1 68 ? -3.604 -2.653 9.625 1.00 97.81 68 LEU A C 1
ATOM 552 O O . LEU A 1 68 ? -3.545 -3.427 8.673 1.00 97.81 68 LEU A O 1
ATOM 556 N N . LYS A 1 69 ? -3.610 -3.057 10.891 1.00 97.75 69 LYS A N 1
ATOM 557 C CA . LYS A 1 69 ? -3.635 -4.464 11.292 1.00 97.75 69 LYS A CA 1
ATOM 558 C C . LYS A 1 69 ? -5.031 -4.817 11.770 1.00 97.75 69 LYS A C 1
ATOM 560 O O . LYS A 1 69 ? -5.584 -4.128 12.631 1.00 97.75 69 LYS A O 1
ATOM 565 N N . LEU A 1 70 ? -5.602 -5.881 11.225 1.00 96.50 70 LEU A N 1
ATOM 566 C CA . LEU A 1 70 ? -6.916 -6.380 11.608 1.00 96.50 70 LEU A CA 1
ATOM 567 C C . LEU A 1 70 ? -6.950 -7.907 11.638 1.00 96.50 70 LEU A C 1
ATOM 569 O O . LEU A 1 70 ? -6.212 -8.571 10.917 1.00 96.50 70 LEU A O 1
ATOM 573 N N . VAL A 1 71 ? -7.841 -8.456 12.457 1.00 95.75 71 VAL A N 1
ATOM 574 C CA . VAL A 1 71 ? -8.169 -9.879 12.475 1.00 95.75 71 VAL A CA 1
ATOM 575 C C . VAL A 1 71 ? -9.486 -10.119 11.744 1.00 95.75 71 VAL A C 1
ATOM 577 O O . VAL A 1 71 ? -10.498 -9.465 12.008 1.00 95.75 71 VAL A O 1
ATOM 580 N N . ARG A 1 72 ? -9.486 -11.084 10.826 1.00 89.94 72 ARG A N 1
ATOM 581 C CA . ARG A 1 72 ? -10.686 -11.556 10.134 1.00 89.94 72 ARG A CA 1
ATOM 582 C C . ARG A 1 72 ? -10.686 -13.075 10.126 1.00 89.94 72 ARG A C 1
ATOM 584 O O . ARG A 1 72 ? -9.739 -13.678 9.645 1.00 89.94 72 ARG A O 1
ATOM 591 N N . GLU A 1 73 ? -11.744 -13.680 10.668 1.00 89.81 73 GLU A N 1
ATOM 592 C CA . GLU A 1 73 ? -11.934 -15.144 10.658 1.00 89.81 73 GLU A CA 1
ATOM 593 C C . GLU A 1 73 ? -10.714 -15.913 11.213 1.00 89.81 73 GLU A C 1
ATOM 595 O O . GLU A 1 73 ? -10.327 -16.961 10.711 1.00 89.81 73 GLU A O 1
ATOM 600 N N . GLY A 1 74 ? -10.078 -15.363 12.256 1.00 90.75 74 GLY A N 1
ATOM 601 C CA . GLY A 1 74 ? -8.882 -15.940 12.884 1.00 90.75 74 GLY A CA 1
ATOM 602 C C . GLY A 1 74 ? -7.562 -15.657 12.154 1.00 90.75 74 GLY A C 1
ATOM 603 O O . GLY A 1 74 ? -6.505 -16.034 12.653 1.00 90.75 74 GLY A O 1
ATOM 604 N N . VAL A 1 75 ? -7.595 -14.960 11.015 1.00 93.88 75 VAL A N 1
ATOM 605 C CA . VAL A 1 75 ? -6.411 -14.582 10.235 1.00 93.88 75 VAL A CA 1
ATOM 606 C C . VAL A 1 75 ? -6.044 -13.125 10.495 1.00 93.88 75 VAL A C 1
ATOM 608 O O . VAL A 1 75 ? -6.881 -12.228 10.401 1.00 93.88 75 VAL A O 1
ATOM 611 N N . MET A 1 76 ? -4.768 -12.888 10.793 1.00 96.62 76 MET A N 1
ATOM 612 C CA . MET A 1 76 ? -4.184 -11.552 10.909 1.00 96.62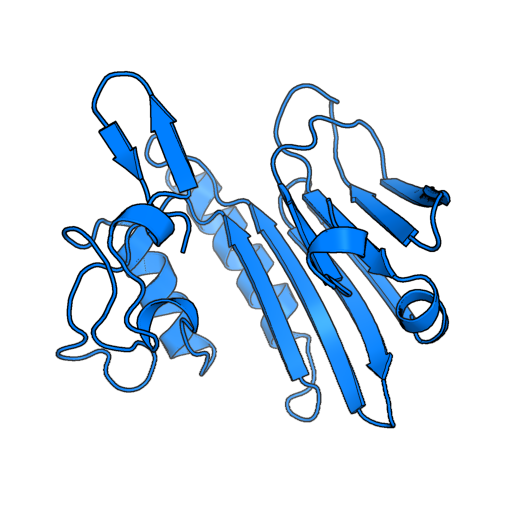 76 MET A CA 1
ATOM 613 C C . MET A 1 76 ? -3.850 -11.011 9.517 1.00 96.62 76 MET A C 1
ATOM 615 O O . MET A 1 76 ? -3.102 -11.644 8.768 1.00 96.62 76 MET A O 1
ATOM 619 N N . VAL A 1 77 ? -4.400 -9.849 9.179 1.00 96.81 77 VAL A N 1
ATOM 620 C CA . VAL A 1 77 ? -4.214 -9.172 7.894 1.00 96.81 77 VAL A CA 1
ATOM 621 C C . VAL A 1 77 ? -3.676 -7.766 8.139 1.00 96.81 77 VAL A C 1
ATOM 623 O O . VAL A 1 77 ? -4.217 -7.012 8.947 1.00 96.81 77 VAL A O 1
ATOM 626 N N . ASN A 1 78 ? -2.625 -7.410 7.412 1.00 97.62 78 ASN A N 1
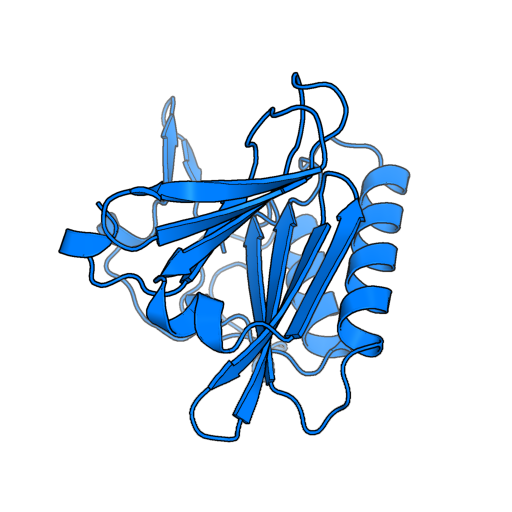ATOM 627 C CA . ASN A 1 78 ? -2.007 -6.096 7.390 1.00 97.62 78 ASN A CA 1
ATOM 628 C C . ASN A 1 78 ? -2.320 -5.446 6.043 1.00 97.62 78 ASN A C 1
ATOM 630 O O . ASN A 1 78 ? -1.867 -5.913 4.999 1.00 97.62 78 ASN A O 1
ATOM 634 N N . VAL A 1 79 ? -3.128 -4.391 6.069 1.00 97.69 79 VAL A N 1
ATOM 635 C CA . VAL A 1 79 ? -3.488 -3.598 4.892 1.00 97.69 79 VAL A CA 1
ATOM 636 C C . VAL A 1 79 ? -2.637 -2.346 4.884 1.00 97.69 79 VAL A C 1
ATOM 638 O O . VAL A 1 79 ? -2.761 -1.507 5.776 1.00 97.69 79 VAL A O 1
ATOM 641 N N . ILE A 1 80 ? -1.800 -2.206 3.867 1.00 97.88 80 ILE A N 1
ATOM 642 C CA . ILE A 1 80 ? -0.916 -1.059 3.695 1.00 97.88 80 ILE A CA 1
ATOM 643 C C . ILE A 1 80 ? -1.434 -0.234 2.519 1.00 97.88 80 ILE A C 1
ATOM 645 O O . ILE A 1 80 ? -1.657 -0.758 1.428 1.00 97.88 80 ILE A O 1
ATOM 649 N N . SER A 1 81 ? -1.632 1.062 2.742 1.00 97.81 81 SER A N 1
ATOM 650 C CA . SER A 1 81 ? -1.847 2.031 1.673 1.00 97.81 81 SER A CA 1
ATOM 651 C C . SER A 1 81 ? -0.589 2.859 1.492 1.00 97.81 81 SER A C 1
ATOM 653 O O . SER A 1 81 ? -0.158 3.520 2.439 1.00 97.81 81 SER A O 1
ATOM 655 N N . ALA A 1 82 ? -0.041 2.845 0.277 1.00 96.75 82 ALA A N 1
ATOM 656 C CA . ALA A 1 82 ? 1.183 3.559 -0.064 1.00 96.75 82 ALA A CA 1
ATOM 657 C C . ALA A 1 82 ? 0.990 4.484 -1.279 1.00 96.75 82 ALA A C 1
ATOM 659 O O . ALA A 1 82 ? 0.192 4.191 -2.169 1.00 96.75 82 ALA A O 1
ATOM 660 N N . TYR A 1 83 ? 1.699 5.609 -1.305 1.00 95.06 83 TYR A N 1
ATOM 661 C CA . TYR A 1 83 ? 1.692 6.565 -2.412 1.00 95.06 83 TYR A CA 1
ATOM 662 C C . TYR A 1 83 ? 3.118 6.988 -2.769 1.00 95.06 83 TYR A C 1
ATOM 664 O O . TYR A 1 83 ? 3.714 7.827 -2.082 1.00 95.06 83 TYR A O 1
ATOM 672 N N . ALA A 1 84 ? 3.658 6.414 -3.843 1.00 92.88 84 ALA A N 1
ATOM 673 C CA . ALA A 1 84 ? 5.020 6.695 -4.271 1.00 92.88 84 ALA A CA 1
ATOM 674 C C . ALA A 1 84 ? 5.162 8.134 -4.797 1.00 92.88 84 ALA A C 1
ATOM 676 O O . ALA A 1 84 ? 4.200 8.715 -5.317 1.00 92.88 84 ALA A O 1
ATOM 677 N N . PRO A 1 85 ? 6.358 8.732 -4.689 1.00 91.56 85 PRO A N 1
ATOM 678 C CA . PRO A 1 85 ? 6.680 9.976 -5.380 1.00 91.56 85 PRO A CA 1
ATOM 679 C C . PRO A 1 85 ? 6.453 9.877 -6.897 1.00 91.56 85 PRO A C 1
ATOM 681 O O . PRO A 1 85 ? 6.401 8.791 -7.473 1.00 91.56 85 PRO A O 1
ATOM 684 N N . GLN A 1 86 ? 6.299 11.023 -7.562 1.00 86.50 86 GLN A N 1
ATOM 685 C CA . GLN A 1 86 ? 6.105 11.056 -9.014 1.00 86.50 86 GLN A CA 1
ATOM 686 C C . GLN A 1 86 ? 7.412 10.722 -9.752 1.00 86.50 86 GLN A C 1
ATOM 688 O O . GLN A 1 86 ? 8.504 10.907 -9.219 1.00 86.50 86 GLN A O 1
ATOM 693 N N . VAL A 1 87 ? 7.311 10.296 -11.018 1.00 82.75 87 VAL A N 1
ATOM 694 C CA . VAL A 1 87 ? 8.461 9.925 -11.875 1.00 82.75 87 VAL A CA 1
ATOM 695 C C . VAL A 1 87 ? 9.558 11.005 -11.907 1.00 82.75 87 VAL A C 1
ATOM 697 O O . VAL A 1 87 ? 10.740 10.683 -11.942 1.00 82.75 87 VAL A O 1
ATOM 700 N N . GLY A 1 88 ? 9.184 12.287 -11.845 1.00 83.62 88 GLY A N 1
ATOM 701 C CA . GLY A 1 88 ? 10.120 13.419 -11.858 1.00 83.62 88 GLY A CA 1
ATOM 702 C C . GLY A 1 88 ? 10.622 13.895 -10.490 1.00 83.62 88 GLY A C 1
ATOM 703 O O . GLY A 1 88 ? 11.304 14.913 -10.449 1.00 83.62 88 GLY A O 1
ATOM 704 N N . CYS A 1 89 ? 10.258 13.233 -9.387 1.00 87.88 89 CYS A N 1
ATOM 705 C CA . CYS A 1 89 ? 10.796 13.553 -8.062 1.00 87.88 89 CYS A CA 1
ATOM 706 C C . CYS A 1 89 ? 12.270 13.141 -7.940 1.00 87.88 89 CYS A C 1
ATOM 708 O O . CYS A 1 89 ? 12.730 12.228 -8.633 1.00 87.88 89 CYS A O 1
ATOM 710 N N . GLU A 1 90 ? 12.972 13.790 -7.011 1.00 89.88 90 GLU A N 1
ATOM 711 C CA . GLU A 1 90 ? 14.362 13.485 -6.673 1.00 89.88 90 GLU A CA 1
ATOM 712 C C . GLU A 1 90 ? 14.521 12.029 -6.219 1.00 89.88 90 GLU A C 1
ATOM 714 O O . GLU A 1 90 ? 13.633 11.451 -5.586 1.00 89.88 90 GLU A O 1
ATOM 719 N N . MET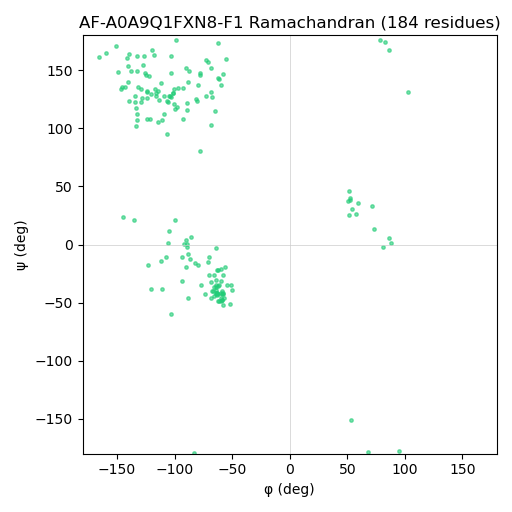 A 1 91 ? 15.677 11.437 -6.527 1.00 87.50 91 MET A N 1
ATOM 720 C CA . MET A 1 91 ? 15.969 10.050 -6.151 1.00 87.50 91 MET A CA 1
ATOM 721 C C . MET A 1 91 ? 15.960 9.843 -4.635 1.00 87.50 91 MET A C 1
ATOM 723 O O . MET A 1 91 ? 15.462 8.820 -4.183 1.00 87.50 91 MET A O 1
ATOM 727 N N . GLU A 1 92 ? 16.406 10.834 -3.862 1.00 91.06 92 GLU A N 1
ATOM 728 C CA . GLU A 1 92 ? 16.383 10.797 -2.395 1.00 91.06 92 GLU A CA 1
ATOM 729 C C . GLU A 1 92 ? 14.955 10.615 -1.846 1.00 91.06 92 GLU A C 1
ATOM 731 O O . GLU A 1 92 ? 14.728 9.771 -0.985 1.00 91.06 92 GLU A O 1
ATOM 736 N N . GLU A 1 93 ? 13.961 11.317 -2.410 1.00 90.38 93 GLU A N 1
ATOM 737 C CA . GLU A 1 93 ? 12.554 11.176 -1.999 1.00 90.38 93 GLU A CA 1
ATOM 738 C C . GLU A 1 93 ? 12.013 9.772 -2.327 1.00 90.38 93 GLU A C 1
ATOM 740 O O . GLU A 1 93 ? 11.223 9.196 -1.573 1.00 90.38 93 GLU A O 1
ATOM 745 N N . LYS A 1 94 ? 12.435 9.200 -3.463 1.00 91.12 94 LYS A N 1
ATOM 746 C CA . LYS A 1 94 ? 12.059 7.834 -3.857 1.00 91.12 94 LYS A CA 1
ATOM 747 C C . LYS A 1 94 ? 12.695 6.801 -2.929 1.00 91.12 94 LYS A C 1
ATOM 749 O O . LYS A 1 94 ? 12.002 5.887 -2.490 1.00 91.12 94 LYS A O 1
ATOM 754 N N . GLU A 1 95 ? 13.981 6.943 -2.626 1.00 92.31 95 GLU A N 1
ATOM 755 C CA . GLU A 1 95 ? 14.714 6.053 -1.721 1.00 92.31 95 GLU A CA 1
ATOM 756 C C . GLU A 1 95 ? 14.140 6.091 -0.303 1.00 92.31 95 GLU A C 1
ATOM 758 O O . GLU A 1 95 ? 13.920 5.034 0.289 1.00 92.31 95 GLU A O 1
ATOM 763 N N . GLU A 1 96 ? 13.807 7.279 0.211 1.00 93.81 96 GLU A N 1
ATOM 764 C CA . GLU A 1 96 ? 13.136 7.429 1.504 1.00 93.81 96 GLU A CA 1
ATOM 765 C C . GLU A 1 96 ? 11.791 6.690 1.515 1.00 93.81 96 GLU A C 1
ATOM 767 O O . GLU A 1 96 ? 11.516 5.909 2.428 1.00 93.81 96 GLU A O 1
ATOM 772 N N . PHE A 1 97 ? 10.967 6.869 0.475 1.00 94.94 97 PHE A N 1
ATOM 773 C CA . PHE A 1 97 ? 9.684 6.175 0.362 1.00 94.94 97 PHE A CA 1
ATOM 774 C C . PHE A 1 97 ? 9.837 4.648 0.374 1.00 94.94 97 PHE A C 1
ATOM 776 O O . PHE A 1 97 ? 9.114 3.970 1.110 1.00 94.94 97 PHE A O 1
ATOM 783 N N . TRP A 1 98 ? 10.757 4.105 -0.427 1.00 94.81 98 TRP A N 1
ATOM 784 C CA . TRP A 1 98 ? 10.973 2.659 -0.509 1.00 94.81 98 TRP A CA 1
ATOM 785 C C . TRP A 1 98 ? 11.548 2.090 0.787 1.00 94.81 98 TRP A C 1
ATOM 787 O O . TRP A 1 98 ? 11.076 1.054 1.238 1.00 94.81 98 TRP A O 1
ATOM 797 N N . SER A 1 99 ? 12.477 2.798 1.432 1.00 95.12 99 SER A N 1
ATOM 798 C CA . SER A 1 99 ? 13.026 2.417 2.739 1.00 95.12 99 SER A CA 1
ATOM 799 C C . SER A 1 99 ? 11.936 2.337 3.814 1.00 95.12 99 SER A C 1
ATOM 801 O O . SER A 1 99 ? 11.822 1.345 4.535 1.00 95.12 99 SER A O 1
ATOM 803 N N . VAL A 1 100 ? 11.054 3.342 3.865 1.00 96.12 100 VAL A N 1
ATOM 804 C CA . VAL A 1 100 ? 9.915 3.353 4.793 1.00 96.12 100 VAL A CA 1
ATOM 805 C C . VAL A 1 100 ? 8.945 2.207 4.500 1.00 96.12 100 VAL A C 1
ATOM 807 O O . VAL A 1 100 ? 8.425 1.582 5.426 1.00 96.12 100 VAL A O 1
ATOM 810 N N . LEU A 1 101 ? 8.661 1.928 3.225 1.00 96.44 101 LEU A N 1
ATOM 811 C CA . LEU A 1 101 ? 7.773 0.828 2.856 1.00 96.44 101 LEU A CA 1
ATOM 812 C C . LEU A 1 101 ? 8.382 -0.538 3.205 1.00 96.44 101 LEU A C 1
ATOM 814 O O . LEU A 1 101 ? 7.656 -1.393 3.717 1.00 96.44 101 LEU A O 1
ATOM 818 N N . ASP A 1 102 ? 9.687 -0.711 2.984 1.00 95.62 102 ASP A N 1
ATOM 819 C CA . ASP A 1 102 ? 10.436 -1.915 3.346 1.00 95.62 102 ASP A CA 1
ATOM 820 C C . ASP A 1 102 ? 10.324 -2.186 4.849 1.00 95.62 102 ASP A C 1
ATOM 822 O O . ASP A 1 102 ? 9.851 -3.251 5.245 1.00 95.62 102 ASP A O 1
ATOM 826 N N . GLU A 1 103 ? 10.622 -1.192 5.692 1.00 95.88 103 GLU A N 1
ATOM 827 C CA . GLU A 1 103 ? 10.539 -1.327 7.152 1.00 95.88 103 GLU A CA 1
ATOM 828 C C . GLU A 1 103 ? 9.128 -1.735 7.613 1.00 95.88 103 GLU A C 1
ATOM 830 O O . GLU A 1 103 ? 8.945 -2.588 8.490 1.00 95.88 103 GLU A O 1
ATOM 835 N N . VAL A 1 104 ? 8.090 -1.144 7.011 1.00 96.38 104 VAL A N 1
ATOM 836 C CA . VAL A 1 104 ? 6.702 -1.470 7.357 1.00 96.38 104 VAL A CA 1
ATOM 837 C C . VAL A 1 104 ? 6.379 -2.919 7.017 1.00 96.38 104 VAL A C 1
ATOM 839 O O . VAL A 1 104 ? 5.740 -3.587 7.831 1.00 96.38 104 VAL A O 1
ATOM 842 N N . VAL A 1 105 ? 6.809 -3.415 5.861 1.00 96.44 105 VAL A N 1
ATOM 843 C CA . VAL A 1 105 ? 6.523 -4.786 5.424 1.00 96.44 105 VAL A CA 1
ATOM 844 C C . VAL A 1 105 ? 7.349 -5.801 6.208 1.00 96.44 105 VAL A C 1
ATOM 846 O O . VAL A 1 105 ? 6.784 -6.780 6.692 1.00 96.44 105 VAL A O 1
ATOM 849 N N . GLU A 1 106 ? 8.633 -5.534 6.441 1.00 95.81 106 GLU A N 1
ATOM 850 C CA . GLU A 1 106 ? 9.523 -6.393 7.234 1.00 95.81 106 GLU A CA 1
ATOM 851 C C . GLU A 1 106 ? 9.098 -6.494 8.703 1.00 95.81 106 GLU A C 1
ATOM 853 O O . GLU A 1 106 ? 9.271 -7.531 9.346 1.00 95.81 106 GLU A O 1
ATOM 858 N N . SER A 1 107 ? 8.478 -5.443 9.244 1.00 95.44 107 SER A N 1
ATOM 859 C CA . SER A 1 107 ? 7.943 -5.472 10.608 1.00 95.44 107 SER A CA 1
ATOM 860 C C . SER A 1 107 ? 6.707 -6.373 10.771 1.00 95.44 107 SER A C 1
ATOM 862 O O . SER A 1 107 ? 6.275 -6.628 11.902 1.00 95.44 107 SER A O 1
ATOM 864 N N . VAL A 1 108 ? 6.108 -6.851 9.672 1.00 95.44 108 VAL A N 1
ATOM 865 C CA . VAL A 1 108 ? 4.972 -7.775 9.722 1.00 95.44 108 VAL A CA 1
ATOM 866 C C . VAL A 1 108 ? 5.478 -9.206 9.937 1.00 95.44 108 VAL A C 1
ATOM 868 O O . VAL A 1 108 ? 6.269 -9.712 9.143 1.00 95.44 108 VAL A O 1
ATOM 871 N N . PRO A 1 109 ? 4.999 -9.925 10.971 1.00 94.94 109 PRO A N 1
ATOM 872 C CA . PRO A 1 109 ? 5.394 -11.313 11.175 1.00 94.94 109 PRO A CA 1
ATOM 873 C C . PRO A 1 109 ? 5.021 -12.194 9.977 1.00 94.94 109 PRO A C 1
ATOM 875 O O . PRO A 1 109 ? 3.886 -12.149 9.513 1.00 94.94 109 PRO A O 1
ATOM 878 N N . ALA A 1 110 ? 5.917 -13.095 9.564 1.00 91.12 110 ALA A N 1
ATOM 879 C CA . ALA A 1 110 ? 5.741 -13.959 8.385 1.00 91.12 110 ALA A CA 1
ATOM 880 C C . ALA A 1 110 ? 4.469 -14.842 8.386 1.00 91.12 110 ALA A C 1
AT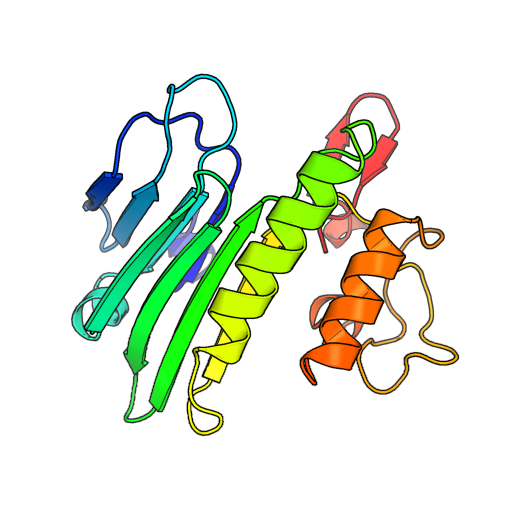OM 882 O O . ALA A 1 110 ? 4.041 -15.329 7.343 1.00 91.12 110 ALA A O 1
ATOM 883 N N . ARG A 1 111 ? 3.855 -15.069 9.557 1.00 93.25 111 ARG A N 1
ATOM 884 C CA . ARG A 1 111 ? 2.578 -15.799 9.697 1.00 93.25 111 ARG A CA 1
ATOM 885 C C . ARG A 1 111 ? 1.343 -14.950 9.370 1.00 93.25 111 ARG A C 1
ATOM 887 O O . ARG A 1 111 ? 0.253 -15.496 9.218 1.00 93.25 111 ARG A O 1
ATOM 894 N N . GLU A 1 112 ? 1.486 -13.630 9.353 1.00 95.44 112 GLU A N 1
ATOM 895 C CA . GLU A 1 112 ? 0.410 -12.687 9.061 1.00 95.44 112 GLU A CA 1
ATOM 896 C C . GLU A 1 112 ? 0.360 -12.405 7.556 1.00 95.44 112 GLU A C 1
ATOM 898 O O . GLU A 1 112 ? 1.356 -12.508 6.843 1.00 95.44 112 GLU A O 1
ATOM 903 N N . ARG A 1 113 ? -0.822 -12.063 7.040 1.00 95.19 113 ARG A N 1
ATOM 904 C CA . ARG A 1 113 ? -0.995 -11.730 5.622 1.00 95.19 113 ARG A CA 1
ATOM 905 C C . ARG A 1 113 ? -0.750 -10.244 5.403 1.00 95.19 113 ARG A C 1
ATOM 907 O O . ARG A 1 113 ? -1.227 -9.433 6.191 1.00 95.19 113 ARG A O 1
ATOM 914 N N . VAL A 1 114 ? -0.075 -9.892 4.313 1.00 96.75 114 VAL A N 1
ATOM 915 C CA . VAL A 1 114 ? 0.136 -8.502 3.886 1.00 96.75 114 VAL A CA 1
ATOM 916 C C . VAL A 1 114 ? -0.589 -8.268 2.568 1.00 96.75 114 VAL A C 1
ATOM 918 O O . VAL A 1 114 ? -0.478 -9.066 1.640 1.00 96.75 114 VAL A O 1
ATOM 921 N N . VAL A 1 115 ? -1.336 -7.170 2.492 1.00 96.25 115 VAL A N 1
ATOM 922 C CA . VAL A 1 115 ? -1.952 -6.673 1.262 1.00 96.25 115 VAL A CA 1
ATOM 923 C C . VAL A 1 115 ? -1.594 -5.203 1.123 1.00 96.25 115 VAL A C 1
ATOM 925 O O . VAL A 1 115 ? -1.903 -4.400 2.004 1.00 96.25 115 VAL A O 1
ATOM 928 N N . ILE A 1 116 ? -0.962 -4.850 0.008 1.00 96.88 116 ILE A N 1
ATOM 929 C CA . ILE A 1 116 ? -0.602 -3.471 -0.312 1.00 96.88 116 ILE A CA 1
ATOM 930 C C . ILE A 1 116 ? -1.548 -2.984 -1.408 1.00 96.88 116 ILE A C 1
ATOM 932 O O . ILE A 1 116 ? -1.653 -3.601 -2.464 1.00 96.88 116 ILE A O 1
ATOM 936 N N . GLY A 1 117 ? -2.255 -1.890 -1.140 1.00 96.12 117 GLY A N 1
ATOM 937 C CA . GLY A 1 117 ? -2.979 -1.131 -2.154 1.00 96.12 117 GLY A CA 1
ATOM 938 C C . GLY A 1 117 ? -2.290 0.209 -2.331 1.00 96.12 117 GLY A C 1
ATOM 939 O O . GLY A 1 117 ? -2.374 1.058 -1.443 1.00 96.12 117 GLY A O 1
ATOM 940 N N . ALA A 1 118 ? -1.598 0.397 -3.444 1.00 94.06 118 ALA A N 1
ATOM 941 C CA . ALA A 1 118 ? -0.739 1.550 -3.638 1.00 94.06 118 ALA A CA 1
ATOM 942 C C . ALA A 1 118 ? -0.960 2.209 -4.992 1.00 94.06 118 ALA A C 1
ATOM 944 O O . ALA A 1 118 ? -1.528 1.614 -5.900 1.00 94.06 118 ALA A O 1
ATOM 945 N N . ASP A 1 119 ? -0.491 3.446 -5.094 1.00 93.31 119 ASP A N 1
ATOM 946 C CA . ASP A 1 119 ? -0.182 4.059 -6.376 1.00 93.31 119 ASP A CA 1
ATOM 947 C C . ASP A 1 119 ? 1.328 4.283 -6.421 1.00 93.31 119 ASP A C 1
ATOM 949 O O . ASP A 1 119 ? 1.871 5.131 -5.704 1.00 93.31 119 ASP A O 1
ATOM 953 N N . PHE A 1 120 ? 2.005 3.445 -7.205 1.00 91.56 120 PHE A N 1
ATOM 954 C CA . PHE A 1 120 ? 3.457 3.465 -7.335 1.00 91.56 120 PHE A CA 1
ATOM 955 C C . PHE A 1 120 ? 3.961 4.401 -8.436 1.00 91.56 120 PHE A C 1
ATOM 957 O O . PHE A 1 120 ? 5.172 4.516 -8.606 1.00 91.56 120 PHE A O 1
ATOM 964 N N . ASN A 1 121 ? 3.075 5.060 -9.198 1.00 88.56 121 ASN A N 1
ATOM 965 C CA . ASN A 1 121 ? 3.460 5.879 -10.355 1.00 88.56 121 ASN A CA 1
ATOM 966 C C . ASN A 1 121 ? 4.385 5.149 -11.364 1.00 88.56 121 ASN A C 1
ATOM 968 O O . ASN A 1 121 ? 5.135 5.781 -12.111 1.00 88.56 121 ASN A O 1
ATOM 972 N N . GLY A 1 122 ? 4.324 3.813 -11.397 1.00 86.94 122 GLY A N 1
ATOM 973 C CA . GLY A 1 122 ? 5.156 2.942 -12.223 1.00 86.94 122 GLY A CA 1
ATOM 974 C C . GLY A 1 122 ? 4.352 2.120 -13.223 1.00 86.94 122 GLY A C 1
ATOM 975 O O . GLY A 1 122 ? 3.134 1.986 -13.124 1.00 86.94 122 GLY A O 1
ATOM 976 N N . HIS A 1 123 ? 5.054 1.590 -14.218 1.00 89.69 123 HIS A N 1
ATOM 977 C CA . HIS A 1 123 ? 4.544 0.636 -15.191 1.00 89.69 123 HIS A CA 1
ATOM 978 C C . HIS A 1 123 ? 5.433 -0.597 -15.137 1.00 89.69 123 HIS A C 1
ATOM 980 O O . HIS A 1 123 ? 6.574 -0.545 -15.587 1.00 89.69 123 HIS A O 1
ATO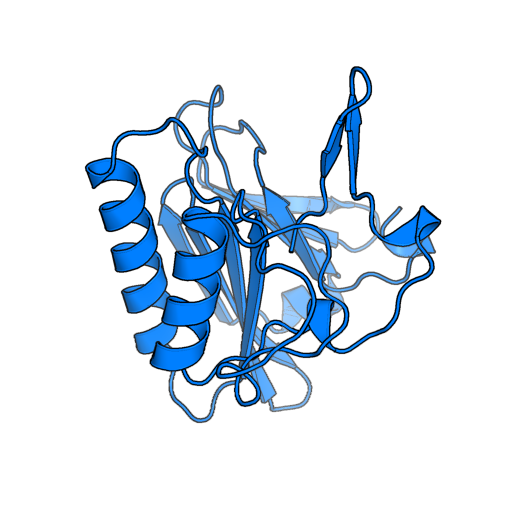M 986 N N . VAL A 1 124 ? 4.933 -1.704 -14.590 1.00 90.62 124 VAL A N 1
ATOM 987 C CA . VAL A 1 124 ? 5.716 -2.957 -14.489 1.00 90.62 124 VAL A CA 1
ATOM 988 C C . VAL A 1 124 ? 5.933 -3.652 -15.840 1.00 90.62 124 VAL A C 1
ATOM 990 O O . VAL A 1 124 ? 6.824 -4.491 -15.972 1.00 90.62 124 VAL A O 1
ATOM 993 N N . GLY A 1 125 ? 5.166 -3.251 -16.854 1.00 89.19 125 GLY A N 1
ATOM 994 C CA . GLY A 1 125 ? 5.302 -3.676 -18.243 1.00 89.19 125 GLY A CA 1
ATOM 995 C C . GLY A 1 125 ? 4.571 -4.975 -18.601 1.00 89.19 125 GLY A C 1
ATOM 996 O O . GLY A 1 125 ? 4.077 -5.692 -17.732 1.00 89.19 125 GLY A O 1
ATOM 997 N N . GLU A 1 126 ? 4.456 -5.254 -19.901 1.00 89.69 126 GLU A N 1
ATOM 998 C CA . GLU A 1 126 ? 3.897 -6.507 -20.430 1.00 89.69 126 GLU A CA 1
ATOM 999 C C . GLU A 1 126 ? 4.900 -7.673 -20.363 1.00 89.69 126 GLU A C 1
ATOM 1001 O O . GLU A 1 126 ? 6.103 -7.506 -20.567 1.00 89.69 126 GLU A O 1
ATOM 1006 N N . GLY A 1 127 ? 4.385 -8.884 -20.128 1.00 87.94 127 GLY A N 1
ATOM 1007 C CA . GLY A 1 127 ? 5.205 -10.082 -19.964 1.00 87.94 127 GLY A CA 1
ATOM 1008 C C . GLY A 1 127 ? 5.847 -10.174 -18.580 1.00 87.94 127 GLY A C 1
ATOM 1009 O O . GLY A 1 127 ? 5.681 -9.306 -17.737 1.00 87.94 127 GLY A O 1
ATOM 1010 N N . ASN A 1 128 ? 6.542 -11.279 -18.325 1.00 92.62 128 ASN A N 1
ATOM 1011 C CA . ASN A 1 128 ? 7.162 -11.554 -17.027 1.00 92.62 128 ASN A CA 1
ATOM 1012 C C . ASN A 1 128 ? 8.492 -12.300 -17.147 1.00 92.62 128 ASN A C 1
ATOM 1014 O O . ASN A 1 128 ? 8.871 -13.029 -16.240 1.00 92.62 128 ASN A O 1
ATOM 1018 N N . LYS A 1 129 ? 9.165 -12.188 -18.296 1.00 90.25 129 LYS A N 1
ATOM 1019 C CA . LYS A 1 129 ? 10.383 -12.955 -18.556 1.00 90.25 129 LYS A CA 1
ATOM 1020 C C . LYS A 1 129 ? 11.489 -12.521 -17.590 1.00 90.25 129 LYS A C 1
ATOM 1022 O O . LYS A 1 129 ? 11.974 -11.401 -17.707 1.00 90.25 129 LYS A O 1
ATOM 1027 N N . GLY A 1 130 ? 11.911 -13.425 -16.708 1.00 90.56 130 GLY A N 1
ATOM 1028 C CA . GLY A 1 130 ? 12.887 -13.156 -15.650 1.00 90.56 130 GLY A CA 1
ATOM 1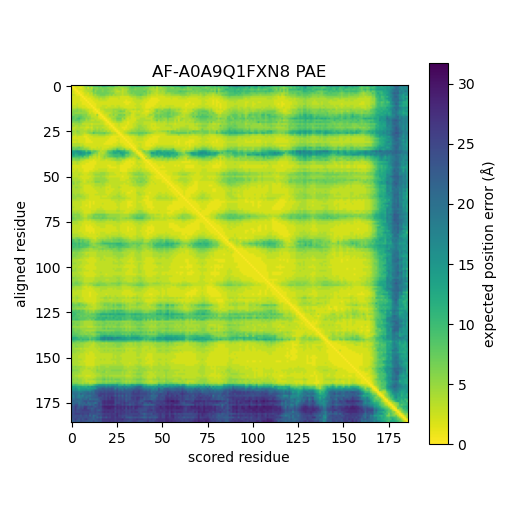029 C C . GLY A 1 130 ? 12.284 -12.633 -14.342 1.00 90.56 130 GLY A C 1
ATOM 1030 O O . GLY A 1 130 ? 13.045 -12.350 -13.421 1.00 90.56 130 GLY A O 1
ATOM 1031 N N . ASP A 1 131 ? 10.957 -12.501 -14.263 1.00 93.81 131 ASP A N 1
ATOM 1032 C CA . ASP A 1 131 ? 10.198 -12.036 -13.093 1.00 93.81 131 ASP A CA 1
ATOM 1033 C C . ASP A 1 131 ? 8.958 -12.921 -12.832 1.00 93.81 131 ASP A C 1
ATOM 1035 O O . ASP A 1 131 ? 7.980 -12.491 -12.209 1.00 93.81 131 ASP A O 1
ATOM 1039 N N . GLU A 1 132 ? 8.956 -14.154 -13.349 1.00 94.25 132 GLU A N 1
ATOM 1040 C CA . GLU A 1 132 ? 7.828 -15.086 -13.289 1.00 94.25 132 GLU A CA 1
ATOM 1041 C C . GLU A 1 132 ? 7.371 -15.395 -11.857 1.00 94.25 132 GLU A C 1
ATOM 1043 O O . GLU A 1 132 ? 6.206 -15.735 -11.630 1.00 94.25 132 GLU A O 1
ATOM 1048 N N . GLU A 1 133 ? 8.283 -15.272 -10.898 1.00 93.00 133 GLU A N 1
ATOM 1049 C CA . GLU A 1 133 ? 8.060 -15.492 -9.478 1.00 93.00 133 GLU A CA 1
ATOM 1050 C C . GLU A 1 133 ? 7.191 -14.410 -8.820 1.00 93.00 133 GLU A C 1
ATOM 1052 O O . GLU A 1 133 ? 6.512 -14.703 -7.836 1.00 93.00 133 GLU A O 1
ATOM 1057 N N . VAL A 1 134 ? 7.168 -13.187 -9.367 1.00 93.62 134 VAL A N 1
ATOM 1058 C CA . VAL A 1 134 ? 6.495 -12.031 -8.743 1.00 93.62 134 VAL A CA 1
ATOM 1059 C C . VAL A 1 134 ? 5.441 -11.367 -9.615 1.00 93.62 134 VAL A C 1
ATOM 1061 O O . VAL A 1 134 ? 4.600 -10.634 -9.094 1.00 93.62 134 VAL A O 1
ATOM 1064 N N . MET A 1 135 ? 5.437 -11.595 -10.928 1.00 93.81 135 MET A N 1
ATOM 1065 C CA . MET A 1 135 ? 4.438 -10.996 -11.810 1.00 93.81 135 MET A CA 1
ATOM 1066 C C . MET A 1 135 ? 3.907 -11.965 -12.868 1.00 93.81 135 MET A C 1
ATOM 1068 O O . MET A 1 135 ? 4.584 -12.871 -13.358 1.00 93.81 135 MET A O 1
ATOM 1072 N N . GLY A 1 136 ? 2.648 -11.756 -13.238 1.00 91.31 136 GLY A N 1
ATOM 1073 C CA . GLY A 1 136 ? 2.007 -12.388 -14.379 1.00 91.31 136 GLY A CA 1
ATOM 1074 C C . GLY A 1 136 ? 2.310 -11.665 -15.692 1.00 91.31 136 GLY A C 1
ATOM 1075 O O . GLY A 1 136 ? 3.018 -10.667 -15.743 1.00 91.31 136 GLY A O 1
ATOM 1076 N N . ARG A 1 137 ? 1.747 -12.176 -16.788 1.00 90.88 137 ARG A N 1
ATOM 1077 C CA . ARG A 1 137 ? 2.076 -11.732 -18.155 1.00 90.88 137 ARG A CA 1
ATOM 1078 C C . ARG A 1 137 ? 1.238 -10.563 -18.666 1.00 90.88 137 ARG A C 1
ATOM 1080 O O . ARG A 1 137 ? 1.521 -10.056 -19.744 1.00 90.88 137 ARG A O 1
ATOM 1087 N N . TYR A 1 138 ? 0.198 -10.162 -17.938 1.00 86.94 138 TYR A N 1
ATOM 1088 C CA . TYR A 1 138 ? -0.841 -9.256 -18.437 1.00 86.94 138 TYR A CA 1
ATOM 1089 C C . TYR A 1 138 ? -0.674 -7.801 -17.991 1.00 86.94 138 TYR A C 1
ATOM 1091 O O . TYR A 1 138 ? -1.656 -7.051 -17.992 1.00 86.94 138 TYR A O 1
ATOM 1099 N N . GLY A 1 139 ? 0.538 -7.393 -17.605 1.00 83.00 139 GLY A N 1
ATOM 1100 C CA . GLY A 1 139 ? 0.853 -5.975 -17.456 1.00 83.00 139 GLY A CA 1
ATOM 1101 C C . GLY A 1 139 ? 0.723 -5.219 -18.786 1.00 83.00 139 GLY A C 1
ATOM 1102 O O . GLY A 1 139 ? 0.422 -5.800 -19.832 1.00 83.00 139 GLY A O 1
ATOM 1103 N N . VAL A 1 140 ? 0.861 -3.897 -18.737 1.00 77.12 140 VAL A N 1
ATOM 1104 C CA . VAL A 1 140 ? 0.622 -3.016 -19.890 1.00 77.12 140 VAL A CA 1
ATOM 1105 C C . VAL A 1 140 ? 1.777 -2.038 -20.023 1.00 77.12 140 VAL A C 1
ATOM 1107 O O . VAL A 1 140 ? 2.340 -1.609 -19.017 1.00 77.12 140 VAL A O 1
ATOM 1110 N N . LYS A 1 141 ? 2.058 -1.636 -21.270 1.00 82.38 141 LYS A N 1
ATOM 1111 C CA . LYS A 1 141 ? 3.167 -0.756 -21.672 1.00 82.38 141 LYS A CA 1
ATOM 1112 C C . LYS A 1 141 ? 4.545 -1.391 -21.492 1.00 82.38 141 LYS A C 1
ATOM 1114 O O . LYS A 1 141 ? 4.679 -2.541 -21.093 1.00 82.38 141 LYS A O 1
ATOM 1119 N N . GLU A 1 142 ? 5.568 -0.616 -21.824 1.00 88.44 142 GLU A N 1
ATOM 1120 C CA . GLU A 1 142 ? 6.953 -0.922 -21.495 1.00 88.44 142 GLU A CA 1
ATOM 1121 C C . GLU A 1 142 ? 7.243 -0.590 -20.033 1.00 88.44 142 GLU A C 1
ATOM 1123 O O . GLU A 1 142 ? 6.676 0.352 -19.465 1.00 88.44 142 GLU A O 1
ATOM 1128 N N . ARG A 1 143 ? 8.142 -1.373 -19.434 1.00 91.94 143 ARG A N 1
ATOM 1129 C CA . ARG A 1 143 ? 8.575 -1.157 -18.061 1.00 91.94 143 ARG A CA 1
ATOM 1130 C C . ARG A 1 143 ? 9.379 0.137 -17.949 1.00 91.94 143 ARG A C 1
ATOM 1132 O O . ARG A 1 143 ? 10.357 0.310 -18.672 1.00 91.94 143 ARG A O 1
ATOM 1139 N N . ASN A 1 144 ? 8.996 1.022 -17.028 1.00 91.00 144 ASN A N 1
ATOM 1140 C CA . ASN A 1 144 ? 9.791 2.204 -16.671 1.00 91.00 144 ASN A CA 1
ATOM 1141 C C . ASN A 1 144 ? 10.614 1.968 -15.393 1.00 91.00 144 ASN A C 1
ATOM 1143 O O . ASN A 1 144 ? 10.494 0.930 -14.745 1.00 91.00 144 ASN A O 1
ATOM 1147 N N . VAL A 1 145 ? 11.442 2.949 -15.020 1.00 90.94 145 VAL A N 1
ATOM 1148 C CA . VAL A 1 145 ? 12.304 2.886 -13.826 1.00 90.94 145 VAL A CA 1
ATOM 1149 C C . VAL A 1 145 ? 11.483 2.634 -12.559 1.00 90.94 145 VAL A C 1
ATOM 1151 O O . VAL A 1 145 ? 11.814 1.746 -11.781 1.00 90.94 145 VAL A O 1
ATOM 1154 N N . GLU A 1 146 ? 10.372 3.349 -12.381 1.00 91.88 146 GLU A N 1
ATOM 1155 C CA . GLU A 1 146 ? 9.476 3.167 -11.235 1.00 91.88 146 GLU A CA 1
ATOM 1156 C C . GLU A 1 146 ? 8.839 1.772 -11.228 1.00 91.88 146 GLU A C 1
ATOM 1158 O O . GLU A 1 146 ? 8.731 1.140 -10.183 1.00 91.88 146 GLU A O 1
ATOM 1163 N N . GLY A 1 147 ? 8.464 1.250 -12.397 1.00 92.56 147 GLY A N 1
ATOM 1164 C CA . GLY A 1 147 ? 7.969 -0.115 -12.537 1.00 92.56 147 GLY A CA 1
ATOM 1165 C C . GLY A 1 147 ? 9.018 -1.170 -12.196 1.00 92.56 147 GLY A C 1
ATOM 1166 O O . GLY A 1 147 ? 8.683 -2.176 -11.578 1.00 92.56 147 GLY A O 1
ATOM 1167 N N . GLN A 1 148 ? 10.288 -0.934 -12.538 1.00 93.75 148 GLN A N 1
ATOM 1168 C CA . GLN A 1 148 ? 11.381 -1.812 -12.118 1.00 93.75 148 GLN A CA 1
ATOM 1169 C C . GLN A 1 148 ? 11.548 -1.798 -10.595 1.00 93.75 148 GLN A C 1
ATOM 1171 O O . GLN A 1 148 ? 11.659 -2.867 -10.005 1.00 93.75 148 GLN A O 1
ATOM 1176 N N . MET A 1 149 ? 11.452 -0.632 -9.945 1.00 93.62 149 MET A N 1
ATOM 1177 C CA . MET A 1 149 ? 11.490 -0.542 -8.478 1.00 93.62 149 MET A CA 1
ATOM 1178 C C . MET A 1 149 ? 10.367 -1.358 -7.818 1.00 93.62 149 MET A C 1
ATOM 1180 O O . MET A 1 149 ? 10.613 -2.039 -6.827 1.00 93.62 149 MET A O 1
ATOM 1184 N N . VAL A 1 150 ? 9.155 -1.352 -8.389 1.00 94.81 150 VAL A N 1
ATOM 1185 C CA . VAL A 1 150 ? 8.033 -2.181 -7.903 1.00 94.81 150 VAL A CA 1
ATOM 1186 C C . VAL A 1 150 ? 8.346 -3.674 -8.021 1.00 94.81 150 VAL A C 1
ATOM 1188 O O . VAL A 1 150 ? 8.071 -4.434 -7.093 1.00 94.81 150 VAL A O 1
ATOM 1191 N N . VAL A 1 151 ? 8.919 -4.106 -9.148 1.00 94.81 151 VAL A N 1
ATOM 1192 C CA . VAL A 1 151 ? 9.296 -5.512 -9.368 1.00 94.81 151 VAL A CA 1
ATOM 1193 C C . VAL A 1 151 ? 10.413 -5.931 -8.410 1.00 94.81 151 VAL A C 1
ATOM 1195 O O . VAL A 1 151 ? 10.307 -6.981 -7.779 1.00 94.81 151 VAL A O 1
ATOM 1198 N N . ASP A 1 152 ? 11.440 -5.100 -8.237 1.00 95.00 152 ASP A N 1
ATOM 1199 C CA . ASP A 1 152 ? 12.561 -5.372 -7.332 1.00 95.00 152 ASP A CA 1
ATOM 1200 C C . ASP A 1 152 ? 12.100 -5.455 -5.871 1.00 95.00 152 ASP A C 1
ATOM 1202 O O . ASP A 1 152 ? 12.503 -6.361 -5.135 1.00 95.00 152 ASP A O 1
ATOM 1206 N N . PHE A 1 153 ? 11.205 -4.551 -5.465 1.00 94.94 153 PHE A N 1
ATOM 1207 C CA . PHE A 1 153 ? 10.543 -4.589 -4.164 1.00 94.94 153 PHE A CA 1
ATOM 1208 C C . PHE A 1 153 ? 9.749 -5.888 -3.980 1.00 94.94 153 PHE A C 1
ATOM 1210 O O . PHE A 1 153 ? 9.905 -6.579 -2.971 1.00 94.94 153 PHE A O 1
ATOM 1217 N N . ALA A 1 154 ? 8.940 -6.269 -4.974 1.00 95.25 154 ALA A N 1
ATOM 1218 C CA . ALA A 1 154 ? 8.156 -7.496 -4.914 1.00 95.25 154 ALA A CA 1
ATOM 1219 C C . ALA A 1 154 ? 9.056 -8.732 -4.765 1.00 95.25 154 ALA A C 1
ATOM 1221 O O . ALA A 1 154 ? 8.766 -9.596 -3.938 1.00 95.25 154 ALA A O 1
ATOM 1222 N N . LYS A 1 155 ? 10.179 -8.796 -5.496 1.00 94.88 155 LYS A N 1
ATOM 1223 C CA . LYS A 1 155 ? 11.162 -9.886 -5.374 1.00 94.88 155 LYS A CA 1
ATOM 1224 C C . LYS A 1 155 ? 11.770 -9.952 -3.983 1.00 94.88 155 LYS A C 1
ATOM 1226 O O . LYS A 1 155 ? 11.799 -11.024 -3.382 1.00 94.88 155 LYS A O 1
ATOM 1231 N N . ARG A 1 156 ? 12.227 -8.809 -3.463 1.00 94.25 156 ARG A N 1
ATOM 1232 C CA . ARG A 1 156 ? 12.845 -8.701 -2.135 1.00 94.25 156 ARG A CA 1
ATOM 1233 C C . ARG A 1 156 ? 11.903 -9.182 -1.034 1.00 94.25 156 ARG A C 1
ATOM 1235 O O . ARG A 1 156 ? 12.324 -9.925 -0.156 1.00 94.25 156 ARG A O 1
ATOM 1242 N N . MET A 1 157 ? 10.631 -8.801 -1.126 1.00 93.31 157 MET A N 1
ATOM 1243 C CA . MET A 1 157 ? 9.615 -9.107 -0.117 1.00 93.31 157 MET A CA 1
ATOM 1244 C C . MET A 1 157 ? 8.884 -10.436 -0.351 1.00 93.31 157 MET A C 1
ATOM 1246 O O . MET A 1 157 ? 7.989 -10.785 0.419 1.00 93.31 157 MET A O 1
ATOM 1250 N N . GLY A 1 158 ? 9.221 -11.182 -1.411 1.00 93.38 158 GLY A N 1
ATOM 1251 C CA . GLY A 1 158 ? 8.513 -12.413 -1.779 1.00 93.38 158 GLY A CA 1
ATOM 1252 C C . GLY A 1 158 ? 7.024 -12.182 -2.066 1.00 93.38 158 GLY A C 1
ATOM 1253 O O . GLY A 1 158 ? 6.179 -13.007 -1.713 1.00 93.38 158 GLY A O 1
ATOM 1254 N N . MET A 1 159 ? 6.692 -11.034 -2.656 1.00 94.56 159 MET A N 1
ATOM 1255 C CA . MET A 1 159 ? 5.330 -10.602 -2.959 1.00 94.56 159 MET A CA 1
ATOM 1256 C C . MET A 1 159 ? 5.000 -10.768 -4.442 1.00 94.56 159 MET A C 1
ATOM 1258 O O . MET A 1 159 ? 5.878 -10.866 -5.292 1.00 94.56 159 MET A O 1
ATOM 1262 N N . ALA A 1 160 ? 3.705 -10.752 -4.756 1.00 94.12 160 ALA A N 1
ATOM 1263 C CA . ALA A 1 160 ? 3.213 -10.858 -6.122 1.00 94.12 160 ALA A CA 1
ATOM 1264 C C . ALA A 1 160 ? 2.460 -9.588 -6.545 1.00 94.12 160 ALA A C 1
ATOM 1266 O O . ALA A 1 160 ? 1.570 -9.113 -5.833 1.00 94.12 160 ALA A O 1
ATOM 1267 N N . VAL A 1 161 ? 2.754 -9.075 -7.740 1.00 93.19 161 VAL A N 1
ATOM 1268 C CA . VAL A 1 161 ? 2.041 -7.961 -8.376 1.00 93.19 161 VAL A CA 1
ATOM 1269 C C . VAL A 1 161 ? 0.732 -8.484 -8.968 1.00 93.19 161 VAL A C 1
ATOM 1271 O O . VAL A 1 161 ? 0.618 -8.773 -10.160 1.00 93.19 161 VAL A O 1
ATOM 1274 N N . VAL A 1 162 ? -0.280 -8.638 -8.115 1.00 91.88 162 VAL A N 1
ATOM 1275 C CA . VAL A 1 162 ? -1.531 -9.363 -8.414 1.00 91.88 162 VAL A CA 1
ATOM 1276 C C . VAL A 1 162 ? -2.240 -8.861 -9.680 1.00 91.88 162 VAL A C 1
ATOM 1278 O O . VAL A 1 162 ? -2.806 -9.656 -10.433 1.00 91.88 162 VAL A O 1
ATOM 1281 N N . ASN A 1 163 ? -2.179 -7.557 -9.966 1.00 87.19 163 ASN A N 1
ATOM 1282 C CA . ASN A 1 163 ? -2.840 -6.960 -11.128 1.00 87.19 163 ASN A CA 1
ATOM 1283 C C . ASN A 1 163 ? -2.339 -7.489 -12.485 1.00 87.19 163 ASN A C 1
ATOM 1285 O O . ASN A 1 163 ? -3.093 -7.440 -13.457 1.00 87.19 163 ASN A O 1
ATOM 1289 N N . THR A 1 164 ? -1.131 -8.053 -12.544 1.00 88.12 164 THR A N 1
ATOM 1290 C CA . THR A 1 164 ? -0.517 -8.591 -13.772 1.00 88.12 164 THR A CA 1
ATOM 1291 C C . THR A 1 164 ? -0.896 -10.048 -14.070 1.00 88.12 164 THR A C 1
ATOM 1293 O O . THR A 1 164 ? -0.667 -10.535 -15.178 1.00 88.12 164 THR A O 1
ATOM 1296 N N . TYR A 1 165 ? -1.505 -10.765 -13.117 1.00 85.94 165 TYR A N 1
ATOM 1297 C CA . TYR A 1 165 ? -1.884 -12.179 -13.277 1.00 85.94 165 TYR A CA 1
ATOM 1298 C C . TYR A 1 165 ? -3.211 -12.383 -14.007 1.00 85.94 165 TYR A C 1
ATOM 1300 O O . TYR A 1 165 ? -3.485 -13.479 -14.497 1.00 85.94 165 TYR A O 1
ATOM 1308 N N . PHE A 1 166 ? -4.023 -11.335 -14.132 1.00 81.06 166 PHE A N 1
ATOM 1309 C CA . PHE A 1 166 ? -5.353 -11.428 -14.720 1.00 81.06 166 PHE A CA 1
ATOM 1310 C C . PHE A 1 166 ? -5.432 -10.655 -16.032 1.00 81.06 166 PHE A C 1
ATOM 1312 O O . PHE A 1 166 ? -5.212 -9.445 -16.073 1.00 81.06 166 PHE A O 1
ATOM 1319 N N . MET A 1 167 ? -5.830 -11.343 -17.104 1.00 69.75 167 MET A N 1
ATOM 1320 C CA . MET A 1 167 ? -6.135 -10.693 -18.373 1.00 69.75 167 MET A CA 1
ATOM 1321 C C . MET A 1 167 ? -7.406 -9.848 -18.214 1.00 69.75 167 MET A C 1
ATOM 1323 O O . MET A 1 167 ? -8.525 -10.361 -18.198 1.00 69.75 167 MET A O 1
ATOM 1327 N N . LYS A 1 168 ? -7.245 -8.531 -18.092 1.00 63.34 168 LYS A N 1
ATOM 1328 C CA . LYS A 1 168 ? -8.363 -7.576 -18.118 1.00 63.34 168 LYS A CA 1
ATOM 1329 C C . LYS A 1 168 ? -8.656 -7.180 -19.575 1.00 63.34 168 LYS A C 1
ATOM 1331 O O . LYS A 1 168 ? -7.740 -7.142 -20.396 1.00 63.34 168 LYS A O 1
ATOM 1336 N N . ARG A 1 169 ? -9.909 -6.863 -19.924 1.00 54.19 169 ARG A N 1
ATOM 1337 C CA . ARG A 1 169 ? -10.223 -6.202 -21.214 1.00 54.19 169 ARG A CA 1
ATOM 1338 C C . ARG A 1 169 ? -9.545 -4.825 -21.244 1.00 54.19 169 ARG A C 1
ATOM 1340 O O . ARG A 1 169 ? -9.492 -4.196 -20.190 1.00 54.19 169 ARG A O 1
ATOM 1347 N N . GLU A 1 170 ? -9.037 -4.359 -22.391 1.00 52.81 170 GLU A N 1
ATOM 1348 C CA . GLU A 1 170 ? -8.301 -3.076 -22.499 1.00 52.81 170 GLU A CA 1
ATOM 1349 C C . GLU A 1 170 ? -9.057 -1.895 -21.865 1.00 52.81 170 GLU A C 1
ATOM 1351 O O . GLU A 1 170 ? -8.473 -1.095 -21.137 1.00 52.81 170 GLU A O 1
ATOM 1356 N N . GLU A 1 171 ? -10.382 -1.858 -22.030 1.00 48.84 171 GLU A N 1
ATOM 1357 C CA . GLU A 1 171 ? -11.287 -0.849 -21.459 1.00 48.84 171 GLU A CA 1
ATOM 1358 C C . GLU A 1 171 ? -11.271 -0.781 -19.917 1.00 48.84 171 GLU A C 1
ATOM 1360 O O . GLU A 1 171 ? -11.650 0.232 -19.335 1.00 48.84 171 GLU A O 1
ATOM 1365 N N . HIS A 1 172 ? -10.826 -1.844 -19.239 1.00 50.22 172 HIS A N 1
ATOM 1366 C CA . HIS A 1 172 ? -10.721 -1.940 -17.777 1.00 50.22 172 HIS A CA 1
ATOM 1367 C C . HIS A 1 172 ? -9.274 -1.843 -17.261 1.00 50.22 172 HIS A C 1
ATOM 1369 O O . HIS A 1 172 ? -9.057 -1.970 -16.054 1.00 50.22 172 HIS A O 1
ATOM 1375 N N . ARG A 1 173 ? -8.285 -1.655 -18.148 1.00 50.50 173 ARG A N 1
ATOM 1376 C CA . ARG A 1 173 ? -6.864 -1.490 -17.780 1.00 50.50 173 ARG A CA 1
ATOM 1377 C C . ARG A 1 173 ? -6.472 -0.032 -17.543 1.00 50.50 173 ARG A C 1
ATOM 1379 O O . ARG A 1 173 ? -5.478 0.239 -16.885 1.00 50.50 173 ARG A O 1
ATOM 1386 N N . ILE A 1 174 ? -7.263 0.912 -18.049 1.00 44.62 174 ILE A N 1
ATOM 1387 C CA . ILE A 1 174 ? -6.977 2.346 -17.970 1.00 44.62 174 ILE A CA 1
ATOM 1388 C C . ILE A 1 174 ? -7.657 2.921 -16.722 1.00 44.62 174 ILE A C 1
ATOM 1390 O O . ILE A 1 174 ? -8.879 3.055 -16.684 1.00 44.62 174 ILE A O 1
ATOM 1394 N N . THR A 1 175 ? -6.876 3.265 -15.697 1.00 47.66 175 THR A N 1
ATOM 1395 C CA . THR A 1 175 ? -7.375 3.881 -14.452 1.00 47.66 175 THR A CA 1
ATOM 1396 C C . THR A 1 175 ? -7.328 5.413 -14.485 1.00 47.66 175 THR A C 1
ATOM 1398 O O . THR A 1 175 ? -7.967 6.051 -13.650 1.00 47.66 175 THR A O 1
ATOM 1401 N N . TYR A 1 176 ? -6.661 6.016 -15.479 1.00 43.25 176 TYR A N 1
ATOM 1402 C CA . TYR A 1 176 ? -6.627 7.465 -15.706 1.00 43.25 176 TYR A CA 1
ATOM 1403 C C . TYR A 1 176 ? -6.568 7.810 -17.207 1.00 43.25 176 TYR A C 1
ATOM 1405 O O . TYR A 1 176 ? -5.809 7.206 -17.970 1.00 43.25 176 TYR A O 1
ATOM 1413 N N . LYS A 1 177 ? -7.374 8.793 -17.641 1.00 40.91 177 LYS A N 1
ATOM 1414 C CA . LYS A 1 177 ? -7.421 9.292 -19.027 1.00 40.91 177 LYS A CA 1
ATOM 1415 C C . LYS A 1 177 ? -7.390 10.823 -19.028 1.00 40.91 177 LYS A C 1
ATOM 1417 O O . LYS A 1 177 ? -8.355 11.457 -18.611 1.00 40.91 177 LYS A O 1
ATOM 1422 N N . SER A 1 178 ? -6.300 11.410 -19.524 1.00 41.62 178 SER A N 1
ATOM 1423 C CA . SER A 1 178 ? -6.184 12.854 -19.776 1.00 41.62 178 SER A CA 1
ATOM 1424 C C . SER A 1 178 ? -5.306 13.112 -21.006 1.00 41.62 178 SER A C 1
ATOM 1426 O O . SER A 1 178 ? -4.256 12.491 -21.164 1.00 41.62 178 SER A O 1
ATOM 1428 N N . GLY A 1 179 ? -5.755 13.990 -21.910 1.00 46.88 179 GLY A N 1
ATOM 1429 C CA . GLY A 1 179 ? -4.946 14.522 -23.019 1.00 46.88 179 GLY A CA 1
ATOM 1430 C C . GLY A 1 179 ? -4.340 13.506 -24.003 1.00 46.88 179 GLY A C 1
ATOM 1431 O O . GLY A 1 179 ? -3.298 13.789 -24.581 1.00 46.88 179 GLY A O 1
ATOM 1432 N N . GLY A 1 180 ? -4.937 12.322 -24.180 1.00 42.34 180 GLY A N 1
ATOM 1433 C CA . GLY A 1 180 ? -4.420 11.285 -25.091 1.00 42.34 180 GLY A CA 1
ATOM 1434 C C . GLY A 1 180 ? -3.374 10.340 -24.484 1.00 42.34 180 GLY A C 1
ATOM 1435 O O . GLY A 1 180 ? -2.852 9.484 -25.190 1.00 42.34 180 GLY A O 1
ATOM 1436 N N . ARG A 1 181 ? -3.093 10.441 -23.178 1.00 44.25 181 ARG A N 1
ATOM 1437 C CA . ARG A 1 181 ? -2.257 9.481 -22.443 1.00 44.25 181 ARG A CA 1
ATOM 1438 C C . ARG A 1 181 ? -3.138 8.582 -21.575 1.00 44.25 181 ARG A C 1
ATOM 1440 O O . ARG A 1 181 ? -3.962 9.066 -20.800 1.00 44.25 181 ARG A O 1
ATOM 1447 N N . CYS A 1 182 ? -2.957 7.274 -21.722 1.00 44.31 182 CYS A N 1
ATOM 1448 C CA . CYS A 1 182 ? -3.608 6.251 -20.907 1.00 44.31 182 CYS A CA 1
ATOM 1449 C C . CYS A 1 182 ? -2.588 5.724 -19.900 1.00 44.31 182 CYS A C 1
ATOM 1451 O O . CYS A 1 182 ? -1.506 5.328 -20.322 1.00 44.31 182 CYS A O 1
ATOM 1453 N N . THR A 1 183 ? -2.884 5.705 -18.602 1.00 49.25 183 THR A N 1
ATOM 1454 C CA . THR A 1 183 ? -2.045 5.051 -17.580 1.00 49.25 183 THR A CA 1
ATOM 1455 C C . THR A 1 183 ? -2.857 3.996 -16.830 1.00 49.25 183 THR A C 1
ATOM 1457 O O . THR A 1 183 ? -4.068 4.138 -16.640 1.00 49.25 183 THR A O 1
ATOM 1460 N N . GLN A 1 184 ? -2.175 2.913 -16.461 1.00 44.38 184 GLN A N 1
ATOM 1461 C CA . GLN A 1 184 ? -2.645 1.923 -15.503 1.00 44.38 184 GLN A CA 1
ATOM 1462 C C . GLN A 1 184 ? -1.949 2.237 -14.177 1.00 44.38 184 GLN A C 1
ATOM 1464 O O . GLN A 1 184 ? -0.751 2.511 -14.174 1.00 44.38 184 GLN A O 1
ATOM 1469 N N . VAL A 1 185 ? -2.717 2.250 -13.093 1.00 43.16 185 VAL A N 1
ATOM 1470 C CA . VAL A 1 185 ? -2.204 2.185 -11.724 1.00 43.16 185 VAL A CA 1
ATOM 1471 C C . VAL A 1 185 ? -2.125 0.697 -11.407 1.00 43.16 185 VAL A C 1
ATOM 1473 O O . VAL A 1 185 ? -3.149 0.006 -11.470 1.00 43.16 185 VAL A O 1
ATOM 1476 N N . ASP A 1 186 ? -0.901 0.221 -11.199 1.00 40.09 186 ASP A N 1
ATOM 1477 C CA . ASP A 1 186 ? -0.587 -1.156 -10.816 1.00 40.09 186 ASP A CA 1
ATOM 1478 C C . ASP A 1 186 ? -0.906 -1.431 -9.344 1.00 40.09 186 ASP A C 1
ATOM 1480 O O . ASP A 1 186 ? -0.737 -0.519 -8.506 1.00 40.09 186 ASP A O 1
#

Mean predicted aligned error: 6.97 Å